Protein AF-A0A1B8GQW8-F1 (afdb_monomer_lite)

Foldseek 3Di:
DDDPDPPPVVVVVVVVVVVVVVVVVVVVVVVVVVVVVVVVVVVVVVVVVVVVVVVVVVVVVVVVVVVVVCVVVVVVLVVVLVVCVVVLVVVLVVLVVVLVVLVVVLVVLLVVLVVVLVVDPPVCSVVSVVVSVVVSVVSVVVSVVSVVVSVVSVVVSVVSVVVVVVVVVVVVVCVVCVVVVVVVCVVVVVVVVVVVVVVVPVPPDDDDDDDDDDDD

Organism: NCBI:txid342668

Radius of gyration: 47.16 Å; chains: 1; bounding box: 118×50×144 Å

pLDDT: mean 81.35, std 16.88, range [35.12, 97.94]

Structure (mmCIF, N/CA/C/O backbone):
data_AF-A0A1B8GQW8-F1
#
_entry.id   AF-A0A1B8GQW8-F1
#
loop_
_atom_site.group_PDB
_atom_site.id
_atom_site.type_symbol
_atom_site.label_atom_id
_atom_site.label_alt_id
_atom_site.label_comp_id
_atom_site.label_asym_id
_atom_site.label_entity_id
_atom_site.label_seq_id
_atom_site.pdbx_PDB_ins_code
_atom_site.Cartn_x
_atom_site.Cartn_y
_atom_site.Cartn_z
_atom_site.occupancy
_atom_site.B_iso_or_equiv
_atom_site.auth_seq_id
_atom_site.auth_comp_id
_atom_site.auth_asym_id
_atom_site.auth_atom_id
_atom_site.pdbx_PDB_model_num
ATOM 1 N N . MET A 1 1 ? 48.275 36.744 -107.516 1.00 35.12 1 MET A N 1
ATOM 2 C CA . MET A 1 1 ? 48.767 37.130 -106.174 1.00 35.12 1 MET A CA 1
ATOM 3 C C . MET A 1 1 ? 47.558 37.236 -105.255 1.00 35.12 1 MET A C 1
ATOM 5 O O . MET A 1 1 ? 46.649 37.955 -105.626 1.00 35.12 1 MET A O 1
ATOM 9 N N . ASN A 1 2 ? 47.419 36.601 -104.098 1.00 39.59 2 ASN A N 1
ATOM 10 C CA . ASN A 1 2 ? 48.073 35.463 -103.457 1.00 39.59 2 ASN A CA 1
ATOM 11 C C . ASN A 1 2 ? 47.145 35.054 -102.286 1.00 39.59 2 ASN A C 1
ATOM 13 O O . ASN A 1 2 ? 46.669 35.921 -101.566 1.00 39.59 2 ASN A O 1
ATOM 17 N N . HIS A 1 3 ? 46.904 33.747 -102.149 1.00 42.16 3 HIS A N 1
ATOM 18 C CA . HIS A 1 3 ? 46.587 32.961 -100.942 1.00 42.16 3 HIS A CA 1
ATOM 19 C C . HIS A 1 3 ? 45.586 33.482 -99.883 1.00 42.16 3 HIS A C 1
ATOM 21 O O . HIS A 1 3 ? 45.983 33.967 -98.828 1.00 42.16 3 HIS A O 1
ATOM 27 N N . ASN A 1 4 ? 44.296 33.175 -100.072 1.00 47.78 4 ASN A N 1
ATOM 28 C CA . ASN A 1 4 ? 43.368 32.951 -98.954 1.00 47.78 4 ASN A CA 1
ATOM 29 C C . ASN A 1 4 ? 43.462 31.471 -98.544 1.00 47.78 4 ASN A C 1
ATOM 31 O O . ASN A 1 4 ? 42.892 30.604 -99.204 1.00 47.78 4 ASN A O 1
ATOM 35 N N . GLY A 1 5 ? 44.269 31.180 -97.521 1.00 41.16 5 GLY A N 1
ATOM 36 C CA . GLY A 1 5 ? 44.539 29.819 -97.053 1.00 41.16 5 GLY A CA 1
ATOM 37 C C . GLY A 1 5 ? 43.361 29.189 -96.285 1.00 41.16 5 GLY A C 1
ATOM 38 O O . GLY A 1 5 ? 42.644 29.900 -95.580 1.00 41.16 5 GLY A O 1
ATOM 39 N N . PRO A 1 6 ? 43.182 27.855 -96.355 1.00 47.75 6 PRO A N 1
ATOM 40 C CA . PRO A 1 6 ? 42.124 27.114 -95.652 1.00 47.75 6 PRO A CA 1
ATOM 41 C C . PRO A 1 6 ? 42.351 26.982 -94.127 1.00 47.75 6 PRO A C 1
ATOM 43 O O . PRO A 1 6 ? 41.575 26.326 -93.435 1.00 47.75 6 PRO A O 1
ATOM 46 N N . ASP A 1 7 ? 43.380 27.632 -93.579 1.00 51.28 7 ASP A N 1
ATOM 47 C CA . ASP A 1 7 ? 43.851 27.476 -92.194 1.00 51.28 7 ASP A CA 1
ATOM 48 C C . ASP A 1 7 ? 42.949 28.112 -91.118 1.00 51.28 7 ASP A C 1
ATOM 50 O O . ASP A 1 7 ? 43.082 27.821 -89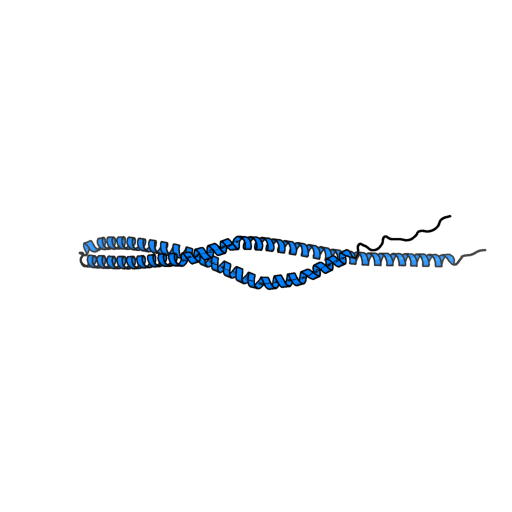.928 1.00 51.28 7 ASP A O 1
ATOM 54 N N . ASN A 1 8 ? 42.006 28.980 -91.499 1.00 49.31 8 ASN A N 1
ATOM 55 C CA . ASN A 1 8 ? 41.176 29.711 -90.531 1.00 49.31 8 ASN A CA 1
ATOM 56 C C . ASN A 1 8 ? 39.923 28.928 -90.076 1.00 49.31 8 ASN A C 1
ATOM 58 O O . ASN A 1 8 ? 39.387 29.186 -89.001 1.00 49.31 8 ASN A O 1
ATOM 62 N N . TYR A 1 9 ? 39.468 27.935 -90.847 1.00 50.50 9 TYR A N 1
ATOM 63 C CA . TYR A 1 9 ? 38.307 27.107 -90.481 1.00 50.50 9 TYR A CA 1
ATOM 64 C C . TYR A 1 9 ? 38.686 25.958 -89.533 1.00 50.50 9 TYR A C 1
ATOM 66 O O . TYR A 1 9 ? 37.985 25.700 -88.557 1.00 50.50 9 TYR A O 1
ATOM 74 N N . VAL A 1 10 ? 39.843 25.324 -89.747 1.00 53.72 10 VAL A N 1
ATOM 75 C CA . VAL A 1 10 ? 40.330 24.200 -88.922 1.00 53.72 10 VAL A CA 1
ATOM 76 C C . VAL A 1 10 ? 40.692 24.652 -87.499 1.00 53.72 10 VAL A C 1
ATOM 78 O O . VAL A 1 10 ? 40.415 23.949 -86.526 1.00 53.72 10 VAL A O 1
ATOM 81 N N . ARG A 1 11 ? 41.237 25.867 -87.350 1.00 54.84 11 ARG A N 1
ATOM 82 C CA . ARG A 1 11 ? 41.617 26.445 -86.049 1.00 54.84 11 ARG A CA 1
ATOM 83 C C . ARG A 1 11 ? 40.414 26.790 -85.159 1.00 54.84 11 ARG A C 1
ATOM 85 O O . ARG A 1 11 ? 40.516 26.671 -83.940 1.00 54.84 11 ARG A O 1
ATOM 92 N N . ASN A 1 12 ? 39.284 27.182 -85.753 1.00 59.12 12 ASN A N 1
ATOM 93 C CA . ASN A 1 12 ? 38.047 27.485 -85.024 1.00 59.12 12 ASN A CA 1
ATOM 94 C C . ASN A 1 12 ? 37.333 26.212 -84.540 1.00 59.12 12 ASN A C 1
ATOM 96 O O . ASN A 1 12 ? 36.859 26.188 -83.407 1.00 59.12 12 ASN A O 1
ATOM 100 N N . HIS A 1 13 ? 37.338 25.136 -85.335 1.00 62.19 13 HIS A N 1
ATOM 101 C CA . HIS A 1 13 ? 36.795 23.839 -84.913 1.00 62.19 13 HIS A CA 1
ATOM 102 C C . HIS A 1 13 ? 37.595 23.213 -83.763 1.00 62.19 13 HIS A C 1
ATOM 104 O O . HIS A 1 13 ? 37.005 22.800 -82.772 1.00 62.19 13 HIS A O 1
ATOM 110 N N . ALA A 1 14 ? 38.932 23.245 -83.820 1.00 68.38 14 ALA A N 1
ATOM 111 C CA . ALA A 1 14 ? 39.775 22.739 -82.732 1.00 68.38 14 ALA A CA 1
ATOM 112 C C . ALA A 1 14 ? 39.593 23.520 -81.416 1.00 68.38 14 ALA A C 1
ATOM 114 O O . ALA A 1 14 ? 39.616 22.938 -80.331 1.00 68.38 14 ALA A O 1
ATOM 115 N N . LEU A 1 15 ? 39.388 24.840 -81.498 1.00 76.94 15 LEU A N 1
ATOM 116 C CA . LEU A 1 15 ? 39.106 25.673 -80.329 1.00 76.94 15 LEU A CA 1
ATOM 117 C C . LEU A 1 15 ? 37.718 25.378 -79.744 1.00 76.94 15 LEU A C 1
ATOM 119 O O . LEU A 1 15 ? 37.579 25.293 -78.525 1.00 76.94 15 LEU A O 1
ATOM 123 N N . GLN A 1 16 ? 36.713 25.189 -80.600 1.00 77.00 16 GLN A N 1
ATOM 124 C CA . GLN A 1 16 ? 35.353 24.841 -80.194 1.00 77.00 16 GLN A CA 1
ATOM 125 C C . GLN A 1 16 ? 35.288 23.445 -79.552 1.00 77.00 16 GLN A C 1
ATOM 127 O O . GLN A 1 16 ? 34.665 23.284 -78.502 1.00 77.00 16 GLN A O 1
ATOM 132 N N . ASP A 1 17 ? 35.994 22.462 -80.113 1.00 75.19 17 ASP A N 1
ATOM 133 C CA . ASP A 1 17 ? 36.099 21.111 -79.553 1.00 75.19 17 ASP A CA 1
ATOM 134 C C . ASP A 1 17 ? 36.839 21.107 -78.213 1.00 75.19 17 ASP A C 1
ATOM 136 O O . ASP A 1 17 ? 36.421 20.438 -77.266 1.00 75.19 17 ASP A O 1
ATOM 140 N N . TYR A 1 18 ? 37.898 21.910 -78.085 1.00 78.81 18 TYR A N 1
ATOM 141 C CA . TYR A 1 18 ? 38.612 22.085 -76.822 1.00 78.81 18 TYR A CA 1
ATOM 142 C C . TYR A 1 18 ? 37.734 22.748 -75.748 1.00 78.81 18 TYR A C 1
ATOM 144 O O . TYR A 1 18 ? 37.695 22.291 -74.604 1.00 78.81 18 TYR A O 1
ATOM 152 N N . GLN A 1 19 ? 36.970 23.781 -76.113 1.00 81.12 19 GLN A N 1
ATOM 153 C CA . GLN A 1 19 ? 36.003 24.427 -75.218 1.00 81.12 19 GLN A CA 1
ATOM 154 C C . GLN A 1 19 ? 34.888 23.466 -74.789 1.00 81.12 19 GLN A C 1
ATOM 156 O O . GLN A 1 19 ? 34.528 23.423 -73.611 1.00 81.12 19 GLN A O 1
ATOM 161 N N . MET A 1 20 ? 34.387 22.642 -75.711 1.00 88.94 20 MET A N 1
ATOM 162 C CA . MET A 1 20 ? 33.428 21.582 -75.403 1.00 88.94 20 MET A CA 1
ATOM 163 C C . MET A 1 20 ? 34.028 20.553 -74.434 1.00 88.94 20 MET A C 1
ATOM 165 O O . MET A 1 20 ? 33.368 20.155 -73.472 1.00 88.94 20 MET A O 1
ATOM 169 N N . HIS A 1 21 ? 35.287 20.158 -74.635 1.00 83.88 21 HIS A N 1
ATOM 170 C CA . HIS A 1 21 ? 35.975 19.206 -73.763 1.00 83.88 21 HIS A CA 1
ATOM 171 C C . HIS A 1 21 ? 36.159 19.754 -72.339 1.00 83.88 21 HIS A C 1
ATOM 173 O O . HIS A 1 21 ? 35.902 19.046 -71.362 1.00 83.88 21 HIS A O 1
ATOM 179 N N . LEU A 1 22 ? 36.517 21.036 -72.209 1.00 86.69 22 LEU A N 1
ATOM 180 C CA . LEU A 1 22 ? 36.597 21.726 -70.919 1.00 86.69 22 LEU A CA 1
ATOM 181 C C . LEU A 1 22 ? 35.235 21.793 -70.216 1.00 86.69 22 LEU A C 1
ATOM 183 O O . LEU A 1 22 ? 35.143 21.490 -69.026 1.00 86.69 22 LEU A O 1
ATOM 187 N N . MET A 1 23 ? 34.167 22.114 -70.950 1.00 91.38 23 MET A N 1
ATOM 188 C CA . MET A 1 23 ? 32.808 22.166 -70.404 1.00 91.38 23 MET A CA 1
ATOM 189 C C . MET A 1 23 ? 32.345 20.795 -69.878 1.00 91.38 23 MET A C 1
ATOM 191 O O . MET A 1 23 ? 31.778 20.702 -68.785 1.00 91.38 23 MET A O 1
ATOM 195 N N . LEU A 1 24 ? 32.618 19.714 -70.618 1.00 88.88 24 LEU A N 1
ATOM 196 C CA . LEU A 1 24 ? 32.299 18.347 -70.192 1.00 88.88 24 LEU A CA 1
ATOM 197 C C . LEU A 1 24 ? 33.093 17.939 -68.943 1.00 88.88 24 LEU A C 1
ATOM 199 O O . LEU A 1 24 ? 32.527 17.343 -68.019 1.00 88.88 24 LEU A O 1
ATOM 203 N N . LEU A 1 25 ? 34.377 18.304 -68.878 1.00 87.88 25 LEU A N 1
ATOM 204 C CA . LEU A 1 25 ? 35.235 18.040 -67.724 1.00 87.88 25 LEU A CA 1
ATOM 205 C C . LEU A 1 25 ? 34.744 18.780 -66.469 1.00 87.88 25 LEU A C 1
ATOM 207 O O . LEU A 1 25 ? 34.651 18.183 -65.392 1.00 87.88 25 LEU A O 1
ATOM 211 N N . GLU A 1 26 ? 34.356 20.051 -66.596 1.00 88.38 26 GLU A N 1
ATOM 212 C CA . GLU A 1 26 ? 33.758 20.818 -65.498 1.00 88.38 26 GLU A CA 1
ATOM 213 C C . GLU A 1 26 ? 32.436 20.210 -65.017 1.00 88.38 26 GLU A C 1
ATOM 215 O O . GLU A 1 26 ? 32.194 20.123 -63.809 1.00 88.38 26 GLU A O 1
ATOM 220 N N . GLN A 1 27 ? 31.587 19.740 -65.936 1.00 89.12 27 GLN A N 1
ATOM 221 C CA . GLN A 1 27 ? 30.317 19.105 -65.586 1.00 89.12 27 GLN A CA 1
ATOM 222 C C . GLN A 1 27 ? 30.527 17.768 -64.858 1.00 89.12 27 GLN A C 1
ATOM 224 O O . GLN A 1 27 ? 29.812 17.461 -63.900 1.00 89.12 27 GLN A O 1
ATOM 229 N N . GLN A 1 28 ? 31.517 16.971 -65.271 1.00 86.69 28 GLN A N 1
ATOM 230 C CA . GLN A 1 28 ? 31.892 15.742 -64.566 1.00 86.69 28 GLN A CA 1
ATOM 231 C C . GLN A 1 28 ? 32.473 16.030 -63.178 1.00 86.69 28 GLN A C 1
ATOM 233 O O . GLN A 1 28 ? 32.125 15.340 -62.216 1.00 86.69 28 GLN A O 1
ATOM 238 N N . LYS A 1 29 ? 33.315 17.063 -63.045 1.00 88.56 29 LYS A N 1
ATOM 239 C CA . LYS A 1 29 ? 33.860 17.495 -61.751 1.00 88.56 29 LYS A CA 1
ATOM 240 C C . LYS A 1 29 ? 32.750 17.956 -60.805 1.00 88.56 29 LYS A C 1
ATOM 242 O O . LYS A 1 29 ? 32.743 17.553 -59.645 1.00 88.56 29 LYS A O 1
ATOM 247 N N . LYS A 1 30 ? 31.781 18.738 -61.297 1.00 89.12 30 LYS A N 1
ATOM 248 C CA . LYS A 1 30 ? 30.603 19.164 -60.520 1.00 89.12 30 LYS A CA 1
ATOM 249 C C . LYS A 1 30 ? 29.773 17.974 -60.038 1.00 89.12 30 LYS A C 1
ATOM 251 O O . LYS A 1 30 ? 29.396 17.952 -58.872 1.00 89.12 30 LYS A O 1
ATOM 256 N N . ARG A 1 31 ? 29.539 16.969 -60.892 1.00 86.31 31 ARG A N 1
ATOM 257 C CA . ARG A 1 31 ? 28.825 15.739 -60.503 1.00 86.31 31 ARG A CA 1
ATOM 258 C C . ARG A 1 31 ? 29.553 14.963 -59.406 1.00 86.31 31 ARG A C 1
ATOM 260 O O . ARG A 1 31 ? 28.936 14.649 -58.395 1.00 86.31 31 ARG A O 1
ATOM 267 N N . ARG A 1 32 ? 30.863 14.733 -59.558 1.00 85.69 32 ARG A N 1
ATOM 268 C CA . ARG A 1 32 ? 31.680 14.075 -58.521 1.00 85.69 32 ARG A CA 1
ATOM 269 C C . ARG A 1 32 ? 31.677 14.851 -57.204 1.00 85.69 32 ARG A C 1
ATOM 271 O O . ARG A 1 32 ? 31.552 14.247 -56.147 1.00 85.69 32 ARG A O 1
ATOM 278 N N . LEU A 1 33 ? 31.762 16.180 -57.267 1.00 89.31 33 LEU A N 1
ATOM 279 C CA . LEU A 1 33 ? 31.717 17.030 -56.078 1.00 89.31 33 LEU A CA 1
ATOM 280 C C . LEU A 1 33 ? 30.358 16.969 -55.364 1.00 89.31 33 LEU A C 1
ATOM 282 O O . LEU A 1 33 ? 30.32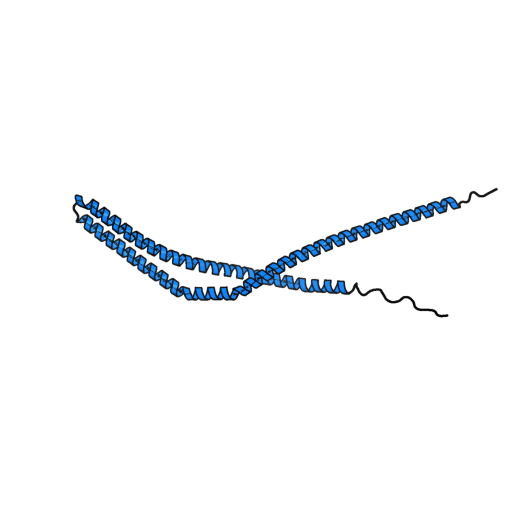8 16.954 -54.139 1.00 89.31 33 LEU A O 1
ATOM 286 N N . LEU A 1 34 ? 29.247 16.943 -56.107 1.00 89.50 34 LEU A N 1
ATOM 287 C CA . LEU A 1 34 ? 27.906 16.810 -55.528 1.00 89.50 34 LEU A CA 1
ATOM 288 C C . LEU A 1 34 ? 27.725 15.454 -54.841 1.00 89.50 34 LEU A C 1
ATOM 290 O O . LEU A 1 34 ? 27.336 15.430 -53.679 1.00 89.50 34 LEU A O 1
ATOM 294 N N . MET A 1 35 ? 28.104 14.360 -55.509 1.00 88.12 35 MET A N 1
ATOM 295 C CA . MET A 1 35 ? 28.054 13.013 -54.926 1.00 88.12 35 MET A CA 1
ATOM 296 C C . MET A 1 35 ? 28.926 12.901 -53.667 1.00 88.12 35 MET A C 1
ATOM 298 O O . MET A 1 35 ? 28.486 12.357 -52.662 1.00 88.12 35 MET A O 1
ATOM 302 N N . ALA A 1 36 ? 30.135 13.474 -53.681 1.00 84.31 36 ALA A N 1
ATOM 303 C CA . ALA A 1 36 ? 31.014 13.483 -52.511 1.00 84.31 36 ALA A CA 1
ATOM 304 C C . ALA A 1 36 ? 30.432 14.293 -51.337 1.00 84.31 36 ALA A C 1
ATOM 306 O O . ALA A 1 36 ? 30.573 13.892 -50.186 1.00 84.31 36 ALA A O 1
ATOM 307 N N . LYS A 1 37 ? 29.758 15.420 -51.611 1.00 84.81 37 LYS A N 1
ATOM 308 C CA . LYS A 1 37 ? 29.076 16.215 -50.576 1.00 84.81 37 LYS A CA 1
ATOM 309 C C . LYS A 1 37 ? 27.879 15.485 -49.975 1.00 84.81 37 LYS A C 1
ATOM 311 O O . LYS A 1 37 ? 27.639 15.613 -48.780 1.00 84.81 37 LYS A O 1
ATOM 316 N N . GLU A 1 38 ? 27.125 14.763 -50.795 1.00 83.81 38 GLU A N 1
ATOM 317 C CA . GLU A 1 38 ? 25.977 13.976 -50.345 1.00 83.81 38 GLU A CA 1
ATOM 318 C C . GLU A 1 38 ? 26.430 12.797 -49.475 1.00 83.81 38 GLU A C 1
ATOM 320 O O . GLU A 1 38 ? 25.955 12.667 -48.350 1.00 83.81 38 GLU A O 1
ATOM 325 N N . ALA A 1 39 ? 27.462 12.065 -49.907 1.00 79.50 39 ALA A N 1
ATOM 326 C CA . ALA A 1 39 ? 28.087 11.004 -49.115 1.00 79.50 39 ALA A CA 1
ATOM 327 C C . ALA A 1 39 ? 28.661 11.516 -47.779 1.00 79.50 39 ALA A C 1
ATOM 329 O O . ALA A 1 39 ? 28.481 10.883 -46.741 1.00 79.50 39 ALA A O 1
ATOM 330 N N . LEU A 1 40 ? 29.303 12.693 -47.771 1.00 78.81 40 LEU A N 1
ATOM 331 C CA . LEU A 1 40 ? 29.802 13.311 -46.537 1.00 78.81 40 LEU A CA 1
ATOM 332 C C . LEU A 1 40 ? 28.657 13.685 -45.583 1.00 78.81 40 LEU A C 1
ATOM 334 O O . LEU A 1 40 ? 28.767 13.498 -44.377 1.00 78.81 40 LEU A O 1
ATOM 338 N N . LYS A 1 41 ? 27.534 14.180 -46.114 1.00 83.94 41 LYS A N 1
ATOM 339 C CA . LYS A 1 41 ? 26.356 14.527 -45.308 1.00 83.94 41 LYS A CA 1
ATOM 340 C C . LYS A 1 41 ? 25.698 13.288 -44.691 1.00 83.94 41 LYS A C 1
ATOM 342 O O . LYS A 1 41 ? 25.259 13.338 -43.540 1.00 83.94 41 LYS A O 1
ATOM 347 N N . GLU A 1 42 ? 25.628 12.187 -45.435 1.00 80.88 42 GLU A N 1
ATOM 348 C CA . GLU A 1 42 ? 25.175 10.892 -44.911 1.00 80.88 42 GLU A CA 1
ATOM 349 C C . GLU A 1 42 ? 26.104 10.390 -43.800 1.00 80.88 42 GLU A C 1
ATOM 351 O O . GLU A 1 42 ? 25.628 9.981 -42.740 1.00 80.88 42 GLU A O 1
ATOM 356 N N . GLN A 1 43 ? 27.421 10.510 -43.994 1.00 79.75 43 GLN A N 1
ATOM 357 C CA . GLN A 1 43 ? 28.420 10.153 -42.989 1.00 79.75 43 GLN A CA 1
ATOM 358 C C . GLN A 1 43 ? 28.296 11.004 -41.715 1.00 79.75 43 GLN A C 1
ATOM 360 O O . GLN A 1 43 ? 28.272 10.450 -40.617 1.00 79.75 43 GLN A O 1
ATOM 365 N N . ASP A 1 44 ? 28.148 12.325 -41.839 1.00 82.06 44 ASP A N 1
ATOM 366 C CA . ASP A 1 44 ? 27.946 13.231 -40.700 1.00 82.06 44 ASP A CA 1
ATOM 367 C C . ASP A 1 44 ? 26.669 12.886 -39.922 1.00 82.06 44 ASP A C 1
ATOM 369 O O . ASP A 1 44 ? 26.669 12.847 -38.690 1.00 82.06 44 ASP A O 1
ATOM 373 N N . THR A 1 45 ? 25.582 12.574 -40.632 1.00 84.94 45 THR A N 1
ATOM 374 C CA . THR A 1 45 ? 24.310 12.169 -40.013 1.00 84.94 45 THR A CA 1
ATOM 375 C C . THR A 1 45 ? 24.457 10.833 -39.276 1.00 84.94 45 THR A C 1
ATOM 377 O O . THR A 1 45 ? 23.955 10.673 -38.158 1.00 84.94 45 THR A O 1
ATOM 380 N N . ALA A 1 46 ? 25.191 9.879 -39.855 1.00 79.25 46 ALA A N 1
ATOM 381 C CA . ALA A 1 46 ? 25.491 8.605 -39.212 1.00 79.25 46 ALA A CA 1
ATOM 382 C C . ALA A 1 46 ? 26.351 8.798 -37.949 1.00 79.25 46 ALA A C 1
ATOM 384 O O . ALA A 1 46 ? 26.032 8.234 -36.903 1.00 79.25 46 ALA A O 1
ATOM 385 N N . LEU A 1 47 ? 27.381 9.649 -38.000 1.00 80.06 47 LEU A N 1
ATOM 386 C CA . LEU A 1 47 ? 28.237 9.972 -36.852 1.00 80.06 47 LEU A CA 1
ATOM 387 C C . LEU A 1 47 ? 27.470 10.664 -35.719 1.00 80.06 47 LEU A C 1
ATOM 389 O O . LEU A 1 47 ? 27.657 10.319 -34.548 1.00 80.06 47 LEU A O 1
ATOM 393 N N . GLN A 1 48 ? 26.572 11.598 -36.044 1.00 82.88 48 GLN A N 1
ATOM 394 C CA . GLN A 1 48 ? 25.687 12.223 -35.054 1.00 82.88 48 GLN A CA 1
ATOM 395 C C . GLN A 1 48 ? 24.769 11.192 -34.392 1.00 82.88 48 GLN A C 1
ATOM 397 O O . GLN A 1 48 ? 24.633 11.180 -33.167 1.00 82.88 48 GLN A O 1
ATOM 402 N N . THR A 1 49 ? 24.193 10.287 -35.187 1.00 79.88 49 THR A N 1
ATOM 403 C CA . THR A 1 49 ? 23.340 9.202 -34.682 1.00 79.88 49 THR A CA 1
ATOM 404 C C . THR A 1 49 ? 24.119 8.272 -33.749 1.00 79.88 49 THR A C 1
ATOM 406 O O . THR A 1 49 ? 23.672 8.005 -32.636 1.00 79.88 49 THR A O 1
ATOM 409 N N . ILE A 1 50 ? 25.321 7.844 -34.149 1.00 80.75 50 ILE A N 1
ATOM 410 C CA . ILE A 1 50 ? 26.208 6.995 -33.338 1.00 80.75 50 ILE A CA 1
ATOM 411 C C . ILE A 1 50 ? 26.563 7.684 -32.018 1.00 80.75 50 ILE A C 1
ATOM 413 O O . ILE A 1 50 ? 26.474 7.070 -30.958 1.00 80.75 50 ILE A O 1
ATOM 417 N N . THR A 1 51 ? 26.911 8.971 -32.065 1.00 79.38 51 THR A N 1
ATOM 418 C CA . THR A 1 51 ? 27.243 9.759 -30.869 1.00 79.38 51 THR A CA 1
ATOM 419 C C . THR A 1 51 ? 26.048 9.854 -29.918 1.00 79.38 51 THR A C 1
ATOM 421 O O . THR A 1 51 ? 26.201 9.686 -28.709 1.00 79.38 51 THR A O 1
ATOM 424 N N . SER A 1 52 ? 24.843 10.074 -30.451 1.00 82.75 52 SER A N 1
ATOM 425 C CA . SER A 1 52 ? 23.610 10.105 -29.659 1.00 82.75 52 SER A CA 1
ATOM 426 C C . SER A 1 52 ? 23.338 8.763 -28.971 1.00 82.75 52 SER A C 1
ATOM 428 O O . SER A 1 52 ? 23.116 8.728 -27.760 1.00 82.75 52 SER A O 1
ATOM 430 N N . VAL A 1 53 ? 23.437 7.655 -29.712 1.00 81.38 53 VAL A N 1
ATOM 431 C CA . VAL A 1 53 ? 23.238 6.299 -29.177 1.00 81.38 53 VAL A CA 1
ATOM 432 C C . VAL A 1 53 ? 24.289 5.955 -28.119 1.00 81.38 53 VAL A C 1
ATOM 434 O O . VAL A 1 53 ? 23.945 5.413 -27.072 1.00 81.38 53 VAL A O 1
ATOM 437 N N . LEU A 1 54 ? 25.557 6.315 -28.333 1.00 79.19 54 LEU A N 1
ATOM 438 C CA . LEU A 1 54 ? 26.625 6.117 -27.347 1.00 79.19 54 LEU A CA 1
ATOM 439 C C . LEU A 1 54 ? 26.366 6.895 -26.053 1.00 79.19 54 LEU A C 1
ATOM 441 O O . LEU A 1 54 ? 26.556 6.354 -24.965 1.00 79.19 54 LEU A O 1
ATOM 445 N N . ASN A 1 55 ? 25.890 8.138 -26.156 1.00 81.19 55 ASN A N 1
ATOM 446 C CA . ASN A 1 55 ? 25.518 8.928 -24.985 1.00 81.19 55 ASN A CA 1
ATOM 447 C C . ASN A 1 55 ? 24.354 8.285 -24.219 1.00 81.19 55 ASN A C 1
ATOM 449 O O . ASN A 1 55 ? 24.422 8.180 -22.995 1.00 81.19 55 ASN A O 1
ATOM 453 N N . GLN A 1 56 ? 23.321 7.806 -24.920 1.00 80.25 56 GLN A N 1
ATOM 454 C CA . GLN A 1 56 ? 22.212 7.075 -24.297 1.00 80.25 56 GLN A CA 1
ATOM 455 C C . GLN A 1 56 ? 22.699 5.798 -23.602 1.00 80.25 56 GLN A C 1
ATOM 457 O O . GLN A 1 56 ? 22.343 5.554 -22.451 1.00 80.25 56 GLN A O 1
ATOM 462 N N . LEU A 1 57 ? 23.564 5.019 -24.258 1.00 81.25 57 LEU A N 1
ATOM 463 C CA . LEU A 1 57 ? 24.140 3.805 -23.684 1.00 81.25 57 LEU A CA 1
ATOM 464 C C . LEU A 1 57 ? 24.968 4.108 -22.430 1.00 81.25 57 LEU A C 1
ATOM 466 O O . LEU A 1 57 ? 24.884 3.371 -21.451 1.00 81.25 57 LEU A O 1
ATOM 470 N N . ASN A 1 58 ? 25.733 5.202 -22.431 1.00 79.38 58 ASN A N 1
ATOM 471 C CA . ASN A 1 58 ? 26.513 5.622 -21.272 1.00 79.38 58 ASN A CA 1
ATOM 472 C C . ASN A 1 58 ? 25.615 6.028 -20.091 1.00 79.38 58 ASN A C 1
ATOM 474 O O . ASN A 1 58 ? 25.883 5.634 -18.959 1.00 79.38 58 ASN A O 1
ATOM 478 N N . ILE A 1 59 ? 24.519 6.752 -20.349 1.00 81.94 59 ILE A N 1
ATOM 479 C CA . ILE A 1 59 ? 23.522 7.090 -19.320 1.00 81.94 59 ILE A CA 1
ATOM 480 C C . ILE A 1 59 ? 22.932 5.810 -18.721 1.00 81.94 59 ILE A C 1
ATOM 482 O O . ILE A 1 59 ? 22.953 5.637 -17.504 1.00 81.94 59 ILE A O 1
ATOM 486 N N . VAL A 1 60 ? 22.478 4.883 -19.571 1.00 80.31 60 VAL A N 1
ATOM 487 C CA . VAL A 1 60 ? 21.929 3.594 -19.126 1.00 80.31 60 VAL A CA 1
ATOM 488 C C . VAL A 1 60 ? 22.968 2.808 -18.324 1.00 80.31 60 VAL A C 1
ATOM 490 O O . VAL A 1 60 ? 22.643 2.272 -17.268 1.00 80.31 60 VAL A O 1
ATOM 493 N N . HIS A 1 61 ? 24.226 2.771 -18.769 1.00 77.88 61 HIS A N 1
ATOM 494 C CA . HIS A 1 61 ? 25.309 2.095 -18.056 1.00 77.88 61 HIS A CA 1
ATOM 495 C C . HIS A 1 61 ? 25.535 2.675 -16.653 1.00 77.88 61 HIS A C 1
ATOM 497 O O . HIS A 1 61 ? 25.668 1.910 -15.696 1.00 77.88 61 HIS A O 1
ATOM 503 N N . ILE A 1 62 ? 25.543 4.005 -16.513 1.00 80.50 62 ILE A N 1
ATOM 504 C CA . ILE A 1 62 ? 25.669 4.679 -15.213 1.00 80.50 62 ILE A CA 1
ATOM 505 C C . ILE A 1 62 ? 24.486 4.315 -14.312 1.00 80.50 62 ILE A C 1
ATOM 507 O O . ILE A 1 62 ? 24.705 3.863 -13.189 1.00 80.50 62 ILE A O 1
ATOM 511 N N . SER A 1 63 ? 23.252 4.412 -14.814 1.00 78.19 63 SER A N 1
ATOM 512 C CA . SER A 1 63 ? 22.053 4.054 -14.045 1.00 78.19 63 SER A CA 1
ATOM 513 C C . SER A 1 63 ? 22.056 2.586 -13.603 1.00 78.19 63 SER A C 1
ATOM 515 O O . SER A 1 63 ? 21.726 2.282 -12.459 1.00 78.19 63 SER A O 1
ATOM 517 N N . VAL A 1 64 ? 22.478 1.661 -14.473 1.00 80.69 64 VAL A N 1
ATOM 518 C CA . VAL A 1 64 ? 22.622 0.237 -14.125 1.00 80.69 64 VAL A CA 1
ATOM 519 C C . VAL A 1 64 ? 23.697 0.044 -13.057 1.00 80.69 64 VAL A C 1
ATOM 521 O O . VAL A 1 64 ? 23.492 -0.714 -12.111 1.00 80.69 64 VAL A O 1
ATOM 524 N N . LYS A 1 65 ? 24.833 0.737 -13.169 1.00 78.88 65 LYS A N 1
ATOM 525 C CA . LYS A 1 65 ? 25.921 0.656 -12.189 1.00 78.88 65 LYS A CA 1
ATOM 526 C C . LYS A 1 65 ? 25.487 1.156 -10.810 1.00 78.88 65 LYS A C 1
ATOM 528 O O . LYS A 1 65 ? 25.801 0.510 -9.813 1.00 78.88 65 LYS A O 1
ATOM 533 N N . GLU A 1 66 ? 24.752 2.263 -10.747 1.00 78.12 66 GLU A N 1
ATOM 534 C CA . GLU A 1 66 ? 24.171 2.780 -9.501 1.00 78.12 66 GLU A CA 1
ATOM 535 C C . GLU A 1 66 ? 23.167 1.795 -8.894 1.00 78.12 66 GLU A C 1
ATOM 537 O O . GLU A 1 66 ? 23.209 1.518 -7.695 1.00 78.12 66 GLU A O 1
ATOM 542 N N . LEU A 1 67 ? 22.303 1.198 -9.718 1.00 79.56 67 LEU A N 1
ATOM 543 C CA . LEU A 1 67 ? 21.338 0.199 -9.262 1.00 79.56 67 LEU A CA 1
ATOM 544 C C . LEU A 1 67 ? 22.034 -1.051 -8.702 1.00 79.56 67 LEU A C 1
ATOM 546 O O . LEU A 1 67 ? 21.667 -1.532 -7.631 1.00 79.56 67 LEU A O 1
ATOM 550 N N . LEU A 1 68 ? 23.079 -1.540 -9.378 1.00 79.06 68 LEU A N 1
ATOM 551 C CA . LEU A 1 68 ? 23.895 -2.662 -8.906 1.00 79.06 68 LEU A CA 1
ATOM 552 C C . LEU A 1 68 ? 24.633 -2.341 -7.599 1.00 79.06 68 LEU A C 1
ATOM 554 O O . LEU A 1 68 ? 24.763 -3.219 -6.749 1.00 79.06 68 LEU A O 1
ATOM 558 N N . ALA A 1 69 ? 25.081 -1.098 -7.406 1.00 84.56 69 ALA A N 1
ATOM 559 C CA . ALA A 1 69 ? 25.717 -0.670 -6.160 1.00 84.56 69 ALA A CA 1
ATOM 560 C C . ALA A 1 69 ? 24.738 -0.666 -4.973 1.00 84.56 69 ALA A C 1
ATOM 562 O O . ALA A 1 69 ? 25.131 -0.979 -3.852 1.00 84.56 69 ALA A O 1
ATOM 563 N N . ASN A 1 70 ? 23.461 -0.365 -5.224 1.00 84.31 70 ASN A N 1
ATOM 564 C CA . ASN A 1 70 ? 22.405 -0.365 -4.208 1.00 84.31 70 ASN A CA 1
ATOM 565 C C . ASN A 1 70 ? 21.782 -1.751 -3.967 1.00 84.31 70 ASN A C 1
ATOM 567 O O . ASN A 1 70 ? 21.047 -1.937 -2.996 1.00 84.31 70 ASN A O 1
ATOM 571 N N . LEU A 1 71 ? 22.082 -2.737 -4.819 1.00 83.06 71 LEU A N 1
ATOM 572 C CA . LEU A 1 71 ? 21.536 -4.095 -4.751 1.00 83.06 71 LEU A CA 1
ATOM 573 C C . LEU A 1 71 ? 21.705 -4.765 -3.371 1.00 83.06 71 LEU A C 1
ATOM 575 O O . LEU A 1 71 ? 20.720 -5.311 -2.869 1.00 83.06 71 LEU A O 1
ATOM 579 N N . PRO A 1 72 ? 22.879 -4.695 -2.705 1.00 87.38 72 PRO A N 1
ATOM 580 C CA . PRO A 1 72 ? 23.049 -5.270 -1.370 1.00 87.38 72 PRO A CA 1
ATOM 581 C C . PRO A 1 72 ? 22.114 -4.640 -0.334 1.00 87.38 72 PRO A C 1
ATOM 583 O O . PRO A 1 72 ? 21.528 -5.351 0.477 1.00 87.38 72 PRO A O 1
ATOM 586 N N . THR A 1 73 ? 21.920 -3.321 -0.397 1.00 87.69 73 THR A N 1
ATOM 587 C CA . THR A 1 73 ? 21.006 -2.593 0.492 1.00 87.69 73 THR A CA 1
ATOM 588 C C . THR A 1 73 ? 19.564 -3.046 0.288 1.00 87.69 73 THR A C 1
ATOM 590 O O . THR A 1 73 ? 18.847 -3.269 1.260 1.00 87.69 73 THR A O 1
ATOM 593 N N . TYR A 1 74 ? 19.130 -3.236 -0.962 1.00 84.00 74 TYR A N 1
ATOM 594 C CA . TYR A 1 74 ? 17.794 -3.765 -1.244 1.00 84.00 74 TYR A CA 1
ATOM 595 C C . TYR A 1 74 ? 17.605 -5.180 -0.691 1.00 84.00 74 TYR A C 1
ATOM 597 O O . TYR A 1 74 ? 16.577 -5.447 -0.073 1.00 84.00 74 TYR A O 1
ATOM 605 N N . PHE A 1 75 ? 18.593 -6.066 -0.854 1.00 85.62 75 PHE A N 1
ATOM 606 C CA . PHE A 1 75 ? 18.531 -7.412 -0.280 1.00 85.62 75 PHE A CA 1
ATOM 607 C C . PHE A 1 75 ? 18.484 -7.394 1.245 1.00 85.62 75 PHE A C 1
ATOM 609 O O . PHE A 1 75 ? 17.675 -8.113 1.826 1.00 85.62 75 PHE A O 1
ATOM 616 N N . GLN A 1 76 ? 19.289 -6.545 1.886 1.00 87.81 76 GLN A N 1
ATOM 617 C CA . GLN A 1 76 ? 19.257 -6.406 3.338 1.00 87.81 76 GLN A CA 1
ATOM 618 C C . GLN A 1 76 ? 17.879 -5.938 3.816 1.00 87.81 76 GLN A C 1
ATOM 620 O O . GLN A 1 76 ? 17.309 -6.550 4.710 1.00 87.81 76 GLN A O 1
ATOM 625 N N . ASN A 1 77 ? 17.291 -4.934 3.159 1.00 87.06 77 ASN A N 1
ATOM 626 C CA . ASN A 1 77 ? 15.947 -4.456 3.491 1.00 87.06 77 ASN A CA 1
ATOM 627 C C . ASN A 1 77 ? 14.873 -5.552 3.342 1.00 87.06 77 ASN A C 1
ATOM 629 O O . ASN A 1 77 ? 13.931 -5.598 4.132 1.00 87.06 77 ASN A O 1
ATOM 633 N N . ILE A 1 78 ? 14.996 -6.428 2.337 1.00 88.06 78 ILE A N 1
ATOM 634 C CA . ILE A 1 78 ? 14.082 -7.565 2.137 1.00 88.06 78 ILE A CA 1
ATOM 635 C C . ILE A 1 78 ? 14.230 -8.584 3.269 1.00 88.06 78 ILE A C 1
ATOM 637 O O . ILE A 1 78 ? 13.224 -9.044 3.807 1.00 88.06 78 ILE A O 1
ATOM 641 N N . GLU A 1 79 ? 15.459 -8.938 3.645 1.00 89.69 79 GLU A N 1
ATOM 642 C CA . GLU A 1 79 ? 15.702 -9.880 4.743 1.00 89.69 79 GLU A CA 1
ATOM 643 C C . GLU A 1 79 ? 15.279 -9.303 6.101 1.00 89.69 79 GLU A C 1
ATOM 645 O O . GLU A 1 79 ? 14.682 -10.015 6.913 1.00 89.69 79 GLU A O 1
ATOM 650 N N . ASP A 1 80 ? 15.491 -8.007 6.327 1.00 90.06 80 ASP A N 1
ATOM 651 C CA . ASP A 1 80 ? 15.022 -7.306 7.524 1.00 90.06 80 ASP A CA 1
ATOM 652 C C . ASP A 1 80 ? 13.489 -7.316 7.598 1.00 90.06 80 ASP A C 1
ATOM 654 O O . ASP A 1 80 ? 12.922 -7.621 8.650 1.00 90.06 80 ASP A O 1
ATOM 658 N N . PHE A 1 81 ? 12.805 -7.052 6.478 1.00 90.44 81 PHE A N 1
ATOM 659 C CA . PHE A 1 81 ? 11.346 -7.137 6.403 1.00 90.44 81 PHE A CA 1
ATOM 660 C C . PHE A 1 81 ? 10.852 -8.560 6.654 1.00 90.44 81 PHE A C 1
ATOM 662 O O . PHE A 1 81 ? 9.989 -8.785 7.496 1.00 90.44 81 PHE A O 1
ATOM 669 N N . LYS A 1 82 ? 11.447 -9.551 5.992 1.00 91.19 82 LYS A N 1
ATOM 670 C CA . LYS A 1 82 ? 11.113 -10.962 6.198 1.00 91.19 82 LYS A CA 1
ATOM 671 C C . LYS A 1 82 ? 11.288 -11.382 7.659 1.00 91.19 82 LYS A C 1
ATOM 673 O O . LYS A 1 82 ? 10.467 -12.128 8.191 1.00 91.19 82 LYS A O 1
ATOM 678 N N . SER A 1 83 ? 12.326 -10.871 8.314 1.00 92.56 83 SER A N 1
ATOM 679 C CA . SER A 1 83 ? 12.591 -11.097 9.735 1.00 92.56 83 SER A CA 1
ATOM 680 C C . SER A 1 83 ? 11.611 -10.354 10.652 1.00 92.56 83 SER A C 1
ATOM 682 O O . SER A 1 83 ? 11.393 -10.795 11.783 1.00 92.56 83 SER A O 1
ATOM 684 N N . SER A 1 84 ? 11.001 -9.252 10.196 1.00 93.12 84 SER A N 1
ATOM 685 C CA . SER A 1 84 ? 9.983 -8.516 10.956 1.00 93.12 84 SER A CA 1
ATOM 686 C C . SER A 1 84 ? 8.599 -9.159 10.886 1.00 93.12 84 SER A C 1
ATOM 688 O O . SER A 1 84 ? 7.871 -9.065 11.871 1.00 93.12 84 SE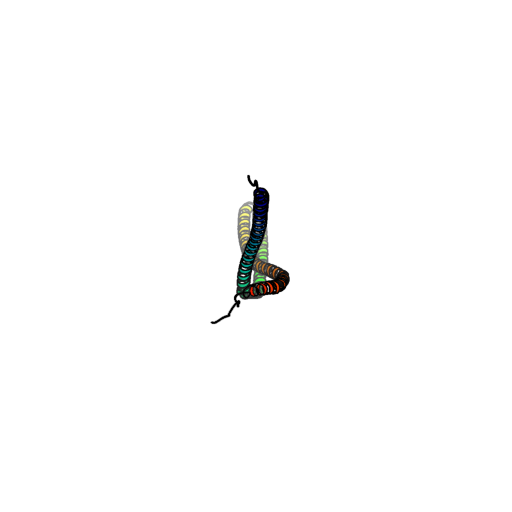R A O 1
ATOM 690 N N . ILE A 1 85 ? 8.268 -9.890 9.811 1.00 91.31 85 ILE A N 1
ATOM 691 C CA . ILE A 1 85 ? 6.941 -10.504 9.593 1.00 91.31 85 ILE A CA 1
ATOM 692 C C . ILE A 1 85 ? 6.383 -11.214 10.842 1.00 91.31 85 ILE A C 1
ATOM 694 O O . ILE A 1 85 ? 5.256 -10.909 11.229 1.00 91.31 85 ILE A O 1
ATOM 698 N N . PRO A 1 86 ? 7.113 -12.115 11.536 1.00 94.69 86 PRO A N 1
ATOM 699 C CA . PRO A 1 86 ? 6.558 -12.792 12.710 1.00 94.69 86 PRO A CA 1
ATOM 700 C C . PRO A 1 86 ? 6.216 -11.831 13.855 1.00 94.69 86 PRO A C 1
ATOM 702 O O . PRO A 1 86 ? 5.245 -12.042 14.581 1.00 94.69 86 PRO A O 1
ATOM 705 N N . ARG A 1 87 ? 7.020 -10.775 14.028 1.00 94.75 87 ARG A N 1
ATOM 706 C CA . ARG A 1 87 ? 6.778 -9.739 15.036 1.00 94.75 87 ARG A CA 1
ATOM 707 C C . ARG A 1 87 ? 5.564 -8.900 14.654 1.00 94.75 87 ARG A C 1
ATOM 709 O O . ARG A 1 87 ? 4.716 -8.676 15.507 1.00 94.75 87 ARG A O 1
ATOM 716 N N . ASP A 1 88 ? 5.480 -8.493 13.394 1.00 94.06 88 ASP A N 1
ATOM 717 C CA . ASP A 1 88 ? 4.395 -7.666 12.873 1.00 94.06 88 ASP A CA 1
ATOM 718 C C . ASP A 1 88 ? 3.047 -8.405 12.967 1.00 94.06 88 ASP A C 1
ATOM 720 O O . ASP A 1 88 ? 2.078 -7.846 13.476 1.00 94.06 88 ASP A O 1
ATOM 724 N N . ILE A 1 89 ? 3.010 -9.698 12.610 1.00 94.38 89 ILE A N 1
ATOM 725 C CA . ILE A 1 89 ? 1.834 -10.568 12.798 1.00 94.38 89 ILE A CA 1
ATOM 726 C C . ILE A 1 89 ? 1.418 -10.603 14.268 1.00 94.38 89 ILE A C 1
ATOM 728 O O . ILE A 1 89 ? 0.252 -10.381 14.584 1.00 94.38 89 ILE A O 1
ATOM 732 N N . LYS A 1 90 ? 2.367 -10.844 15.181 1.00 95.69 90 LYS A N 1
ATOM 733 C CA . LYS A 1 90 ? 2.073 -10.897 16.617 1.00 95.69 90 LYS A CA 1
ATOM 734 C C . LYS A 1 90 ? 1.537 -9.562 17.143 1.00 95.69 90 LYS A C 1
ATOM 736 O O . LYS A 1 90 ? 0.653 -9.547 17.994 1.00 95.69 90 LYS A O 1
ATOM 741 N N . THR A 1 91 ? 2.070 -8.444 16.657 1.00 94.94 91 THR A N 1
ATOM 742 C CA . THR A 1 91 ? 1.583 -7.110 17.015 1.00 94.94 91 THR A CA 1
ATOM 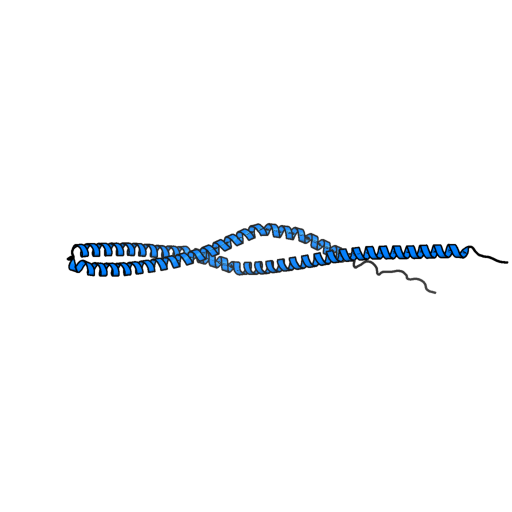743 C C . THR A 1 91 ? 0.150 -6.894 16.531 1.00 94.94 91 THR A C 1
ATOM 745 O O . THR A 1 91 ? -0.671 -6.434 17.319 1.00 94.94 91 THR A O 1
ATOM 748 N N . LEU A 1 92 ? -0.170 -7.257 15.285 1.00 96.44 92 LEU A N 1
ATOM 749 C CA . LEU A 1 92 ? -1.526 -7.134 14.738 1.00 96.44 92 LEU A CA 1
ATOM 750 C C . LEU A 1 92 ? -2.530 -8.027 15.473 1.00 96.44 92 LEU A C 1
ATOM 752 O O . LEU A 1 92 ? -3.589 -7.539 15.854 1.00 96.44 92 LEU A O 1
ATOM 756 N N . GLN A 1 93 ? -2.163 -9.274 15.775 1.00 95.94 93 GLN A N 1
ATOM 757 C CA . GLN A 1 93 ? -2.980 -10.166 16.608 1.00 95.94 93 GLN A CA 1
ATOM 758 C C . GLN A 1 93 ? -3.269 -9.547 17.981 1.00 95.94 93 GLN A C 1
ATOM 760 O O . GLN A 1 93 ? -4.406 -9.549 18.437 1.00 95.94 93 GLN A O 1
ATOM 765 N N . GLY A 1 94 ? -2.266 -8.931 18.615 1.00 96.75 94 GLY A N 1
ATOM 766 C CA . GLY A 1 94 ? -2.467 -8.234 19.886 1.00 96.75 94 GLY A CA 1
ATOM 767 C C . GLY A 1 94 ? -3.385 -7.007 19.790 1.00 96.75 94 GLY A C 1
ATOM 768 O O . GLY A 1 94 ? -4.001 -6.635 20.786 1.00 96.75 94 GLY A O 1
ATOM 769 N N . TYR A 1 95 ? -3.488 -6.358 18.625 1.00 96.38 95 TYR A N 1
ATOM 770 C CA . TYR A 1 95 ? -4.494 -5.315 18.396 1.00 96.38 95 TYR A CA 1
ATOM 771 C C . TYR A 1 95 ? -5.892 -5.906 18.204 1.00 96.38 95 TYR A C 1
ATOM 773 O O . TYR A 1 95 ? -6.843 -5.354 18.749 1.00 96.38 95 TYR A O 1
ATOM 781 N N . GLU A 1 96 ? -6.019 -7.011 17.466 1.00 94.94 96 GLU A N 1
ATOM 782 C CA . GLU A 1 96 ? -7.292 -7.720 17.277 1.00 94.94 96 GLU A CA 1
ATOM 783 C C . GLU A 1 96 ? -7.872 -8.185 18.618 1.00 94.94 96 GLU A C 1
ATOM 785 O O . GLU A 1 96 ? -9.009 -7.846 18.930 1.00 94.94 96 GLU A O 1
ATOM 790 N N . GLU A 1 97 ? -7.062 -8.827 19.465 1.00 97.31 97 GLU A N 1
ATOM 791 C CA . GLU A 1 97 ? -7.472 -9.254 20.811 1.00 97.31 97 GLU A CA 1
ATOM 792 C C . GLU A 1 97 ? -7.984 -8.076 21.658 1.00 97.31 97 GLU A C 1
ATOM 794 O O . GLU A 1 97 ? -9.056 -8.149 22.259 1.00 97.31 97 GLU A O 1
ATOM 799 N N . LYS A 1 98 ? -7.263 -6.947 21.666 1.00 97.25 98 LYS A N 1
ATOM 800 C CA . LYS A 1 98 ? -7.679 -5.742 22.408 1.00 97.25 98 LYS A CA 1
ATOM 801 C C . LYS A 1 98 ? -8.960 -5.119 21.864 1.00 97.25 98 LYS A C 1
ATOM 803 O O . LYS A 1 98 ? -9.742 -4.566 22.636 1.00 97.25 98 LYS A O 1
ATOM 808 N N . LEU A 1 99 ? -9.154 -5.144 20.546 1.00 97.00 99 LEU A N 1
ATOM 809 C CA . LEU A 1 99 ? -10.372 -4.638 19.918 1.00 97.00 99 LEU A CA 1
ATOM 810 C C . LEU A 1 99 ? -11.572 -5.515 20.280 1.00 97.00 99 LEU A C 1
ATOM 812 O O . LEU A 1 99 ? -12.619 -4.969 20.625 1.00 97.00 99 LEU A O 1
ATOM 816 N N . ASP A 1 100 ? -11.404 -6.837 20.281 1.00 96.88 100 ASP A N 1
ATOM 817 C CA . ASP A 1 100 ? -12.437 -7.785 20.708 1.00 96.88 100 ASP A CA 1
ATOM 818 C C . ASP A 1 100 ? -12.797 -7.598 22.191 1.00 96.88 100 ASP A C 1
ATOM 820 O O . ASP A 1 100 ? -13.978 -7.541 22.549 1.00 96.88 100 ASP A O 1
ATOM 824 N N . GLU A 1 101 ? -11.795 -7.430 23.060 1.00 97.31 101 GLU A N 1
ATOM 825 C CA . GLU A 1 101 ? -12.001 -7.111 24.478 1.00 97.31 101 GLU A CA 1
ATOM 826 C C . GLU A 1 101 ? -12.767 -5.793 24.659 1.00 97.31 101 GLU A C 1
ATOM 828 O O . GLU A 1 101 ? -13.725 -5.730 25.437 1.00 97.31 101 GLU A O 1
ATOM 833 N N . LYS A 1 102 ? -12.391 -4.744 23.916 1.00 96.62 102 LYS A N 1
ATOM 834 C CA . LYS A 1 102 ? -13.073 -3.445 23.974 1.00 96.62 102 LYS A CA 1
ATOM 835 C C . LYS A 1 102 ? -14.503 -3.506 23.454 1.00 96.62 102 LYS A C 1
ATOM 837 O O . LYS A 1 102 ? -15.385 -2.894 24.051 1.00 96.62 102 LYS A O 1
ATOM 842 N N . GLU A 1 103 ? -14.759 -4.254 22.388 1.00 96.81 103 GLU A N 1
ATOM 843 C CA . GLU A 1 103 ? -16.109 -4.481 21.867 1.00 96.81 103 GLU A CA 1
ATOM 844 C C . GLU A 1 103 ? -16.992 -5.179 22.915 1.00 96.81 103 GLU A C 1
ATOM 846 O O . GLU A 1 103 ? -18.134 -4.777 23.159 1.00 96.81 103 GLU A O 1
ATOM 851 N N . ALA A 1 104 ? -16.447 -6.188 23.601 1.00 97.38 104 ALA A N 1
ATOM 852 C CA . ALA A 1 104 ? -17.142 -6.864 24.689 1.00 97.38 104 ALA A CA 1
ATOM 853 C C . ALA A 1 104 ? -17.415 -5.925 25.879 1.00 97.38 104 ALA A C 1
ATOM 855 O O . ALA A 1 104 ? -18.512 -5.961 26.446 1.00 97.38 104 ALA A O 1
ATOM 856 N N . GLU A 1 105 ? -16.458 -5.063 26.240 1.00 97.50 105 GLU A N 1
ATOM 857 C CA . GLU A 1 105 ? -16.617 -4.060 27.300 1.00 97.50 105 GLU A CA 1
ATOM 858 C C . GLU A 1 105 ? -17.717 -3.043 26.964 1.00 97.50 105 GLU A C 1
ATOM 860 O O . GLU A 1 105 ? -18.598 -2.800 27.793 1.00 97.50 105 GLU A O 1
ATOM 865 N N . ILE A 1 106 ? -17.712 -2.504 25.741 1.00 97.00 106 ILE A N 1
ATOM 866 C CA . ILE A 1 106 ? -18.735 -1.579 25.229 1.00 97.00 106 ILE A CA 1
ATOM 867 C C . ILE A 1 106 ? -20.120 -2.213 25.340 1.00 97.00 106 ILE A C 1
ATOM 869 O O . ILE A 1 106 ? -21.035 -1.620 25.914 1.00 97.00 106 ILE A O 1
ATOM 873 N N . LYS A 1 107 ? -20.264 -3.454 24.868 1.00 97.75 107 LYS A N 1
ATOM 874 C CA . LYS A 1 107 ? -21.533 -4.184 24.912 1.00 97.75 107 LYS A CA 1
ATOM 875 C C . LYS A 1 107 ? -21.998 -4.464 26.343 1.00 97.75 107 LYS A C 1
ATOM 877 O O . LYS A 1 107 ? -23.183 -4.350 26.654 1.00 97.75 107 LYS A O 1
ATOM 882 N N . ALA A 1 108 ? -21.078 -4.827 27.236 1.00 97.94 108 ALA A N 1
ATOM 883 C CA . ALA A 1 108 ? -21.395 -5.046 28.645 1.00 97.94 108 ALA A CA 1
ATOM 884 C C . ALA A 1 108 ? -21.834 -3.746 29.339 1.00 97.94 108 ALA A C 1
ATOM 886 O O . ALA A 1 108 ? -22.778 -3.759 30.133 1.00 97.94 108 ALA A O 1
ATOM 887 N N . LEU A 1 109 ? -21.175 -2.627 29.032 1.00 97.44 109 LEU A N 1
ATOM 888 C CA . LEU A 1 109 ? -21.521 -1.309 29.554 1.00 97.44 109 LEU A CA 1
ATOM 889 C C . LEU A 1 109 ? -22.895 -0.849 29.052 1.00 97.44 109 LEU A C 1
ATOM 891 O O . LEU A 1 109 ? -23.711 -0.380 29.846 1.00 97.44 109 LEU A O 1
ATOM 895 N N . GLU A 1 110 ? -23.172 -1.035 27.763 1.00 96.69 110 GLU A N 1
ATOM 896 C CA . GLU A 1 110 ? -24.466 -0.728 27.158 1.00 96.69 110 GLU A CA 1
ATOM 897 C C . GLU A 1 110 ? -25.600 -1.506 27.838 1.00 96.69 110 GLU A C 1
ATOM 899 O O . GLU A 1 110 ? -26.598 -0.911 28.256 1.00 96.69 110 GLU A O 1
ATOM 904 N N . ASN A 1 111 ? -25.416 -2.815 28.037 1.00 97.44 111 ASN A N 1
ATOM 905 C CA . ASN A 1 111 ? -26.384 -3.657 28.741 1.00 97.44 111 ASN A CA 1
ATOM 906 C C . ASN A 1 111 ? -26.652 -3.147 30.164 1.00 97.44 111 ASN A C 1
ATOM 908 O O . ASN A 1 111 ? -27.811 -2.987 30.547 1.00 97.44 111 ASN A O 1
ATOM 912 N N . ARG A 1 112 ? -25.600 -2.807 30.922 1.00 97.38 112 ARG A N 1
ATOM 913 C CA . ARG A 1 112 ? -25.738 -2.259 32.284 1.00 97.38 112 ARG A CA 1
ATOM 914 C C . ARG A 1 112 ? -26.512 -0.946 32.309 1.00 97.38 112 ARG A C 1
ATOM 916 O O . ARG A 1 112 ? -27.368 -0.758 33.171 1.00 97.38 112 ARG A O 1
ATOM 923 N N . TYR A 1 113 ? -26.238 -0.029 31.382 1.00 96.94 113 TYR A N 1
ATOM 924 C CA . TYR A 1 113 ? -26.994 1.221 31.311 1.00 96.94 113 TYR A CA 1
ATOM 925 C C . TYR A 1 113 ? -28.457 0.986 30.943 1.00 96.94 113 TYR A C 1
ATOM 927 O O . TYR A 1 113 ? -29.330 1.628 31.522 1.00 96.94 113 TYR A O 1
ATOM 935 N N . ASN A 1 114 ? -28.741 0.062 30.024 1.00 95.19 114 ASN A N 1
ATOM 936 C CA . ASN A 1 114 ? -30.113 -0.272 29.653 1.00 95.19 114 ASN A CA 1
ATOM 937 C C . ASN A 1 114 ? -30.888 -0.864 30.846 1.00 95.19 114 ASN A C 1
ATOM 939 O O . ASN A 1 114 ? -32.011 -0.434 31.111 1.00 95.19 114 ASN A O 1
ATOM 943 N N . GLU A 1 115 ? -30.277 -1.763 31.624 1.00 96.50 115 GLU A N 1
ATOM 944 C CA . GLU A 1 115 ? -30.852 -2.282 32.876 1.00 96.50 115 GLU A CA 1
ATOM 945 C C . GLU A 1 115 ? -31.136 -1.161 33.889 1.00 96.50 115 GLU A C 1
ATOM 947 O O . GLU A 1 115 ? -32.239 -1.077 34.433 1.00 96.50 115 GLU A O 1
ATOM 952 N N . LEU A 1 116 ? -30.174 -0.258 34.111 1.00 95.56 116 LEU A N 1
ATOM 953 C CA . LEU A 1 116 ? -30.343 0.876 35.023 1.00 95.56 116 LEU A CA 1
ATOM 954 C C . LEU A 1 116 ? -31.471 1.809 34.574 1.00 95.56 116 LEU A C 1
ATOM 956 O O . LEU A 1 116 ? -32.286 2.218 35.399 1.00 95.56 116 LEU A O 1
ATOM 960 N N . ILE A 1 117 ? -31.563 2.117 33.278 1.00 94.75 117 ILE A N 1
ATOM 961 C CA . ILE A 1 117 ? -32.635 2.952 32.720 1.00 94.75 117 ILE A CA 1
ATOM 962 C C . ILE A 1 117 ? -34.002 2.315 32.977 1.00 94.75 117 ILE A C 1
ATOM 964 O O . ILE A 1 117 ? -34.921 3.021 33.386 1.00 94.75 117 ILE A O 1
ATOM 968 N N . HIS A 1 118 ? -34.131 0.996 32.808 1.00 93.31 118 HIS A N 1
ATOM 969 C CA . HIS A 1 118 ? -35.379 0.283 33.086 1.00 93.31 118 HIS A CA 1
ATOM 970 C C . HIS A 1 118 ? -35.800 0.329 34.560 1.00 93.31 118 HIS A C 1
ATOM 972 O O . HIS A 1 118 ? -36.995 0.337 34.845 1.00 93.31 118 HIS A O 1
ATOM 978 N N . MET A 1 119 ? -34.844 0.384 35.491 1.00 95.00 119 MET A N 1
ATOM 979 C CA . MET A 1 119 ? -35.114 0.479 36.932 1.00 95.00 119 MET A CA 1
ATOM 980 C C . MET A 1 119 ? -35.274 1.925 37.434 1.00 95.00 119 MET A C 1
ATOM 982 O O . MET A 1 119 ? -35.668 2.137 38.581 1.00 95.00 119 MET A O 1
ATOM 986 N N . THR A 1 120 ? -34.966 2.924 36.602 1.00 93.88 120 THR A N 1
ATOM 987 C CA . THR A 1 120 ? -34.961 4.342 36.985 1.00 93.88 120 THR A CA 1
ATOM 988 C C . THR A 1 120 ? -36.323 4.995 36.706 1.00 93.88 120 THR A C 1
ATOM 990 O O . THR A 1 120 ? -36.877 4.797 35.619 1.00 93.88 120 THR A O 1
ATOM 993 N N . PRO A 1 121 ? -36.868 5.817 37.627 1.00 94.94 121 PRO A N 1
ATOM 994 C CA . PRO A 1 121 ? -38.093 6.581 37.386 1.00 94.94 121 PRO A CA 1
ATOM 995 C C . PRO A 1 121 ? -38.000 7.462 36.132 1.00 94.94 121 PRO A C 1
ATOM 997 O O . PRO A 1 121 ? -36.968 8.086 35.888 1.00 94.94 121 PRO A O 1
ATOM 1000 N N . GLU A 1 122 ? -39.090 7.582 35.369 1.00 92.88 122 GLU A N 1
ATOM 1001 C CA . GLU A 1 122 ? -39.123 8.296 34.076 1.00 92.88 122 GLU A CA 1
ATOM 1002 C C . GLU A 1 122 ? -38.570 9.725 34.141 1.00 92.88 122 GLU A C 1
ATOM 1004 O O . GLU A 1 122 ? -37.838 10.141 33.244 1.00 92.88 122 GLU A O 1
ATOM 1009 N N . ALA A 1 123 ? -38.835 10.447 35.235 1.00 91.44 123 ALA A N 1
ATOM 1010 C CA . ALA A 1 123 ? -38.337 11.807 35.445 1.00 91.44 123 ALA A CA 1
ATOM 1011 C C . ALA A 1 123 ? -36.796 11.914 35.438 1.00 91.44 123 ALA A C 1
ATOM 1013 O O . ALA A 1 123 ? -36.266 12.969 35.107 1.00 91.44 123 ALA A O 1
ATOM 1014 N N . GLN A 1 124 ? -36.080 10.835 35.778 1.00 92.25 124 GLN A N 1
ATOM 1015 C CA . GLN A 1 124 ? -34.612 10.777 35.846 1.00 92.25 124 GLN A CA 1
ATOM 1016 C C . GLN A 1 124 ? -33.979 10.022 34.664 1.00 92.25 124 GLN A C 1
ATOM 1018 O O . GLN A 1 124 ? -32.767 10.098 34.453 1.00 92.25 124 GLN A O 1
ATOM 1023 N N . GLN A 1 125 ? -34.772 9.318 33.847 1.00 91.81 125 GLN A N 1
ATOM 1024 C CA . GLN A 1 125 ? -34.249 8.550 32.710 1.00 91.81 125 GLN A CA 1
ATOM 1025 C C . GLN A 1 125 ? -33.547 9.428 31.667 1.00 91.81 125 GLN A C 1
ATOM 1027 O O . GLN A 1 125 ? -32.621 8.961 31.007 1.00 91.81 125 GLN A O 1
ATOM 1032 N N . GLY A 1 126 ? -33.969 10.687 31.507 1.00 94.38 126 GLY A N 1
ATOM 1033 C CA . GLY A 1 126 ? -33.346 11.624 30.568 1.00 94.38 126 GLY A CA 1
ATOM 1034 C C . GLY A 1 126 ? -31.877 11.902 30.898 1.00 94.38 126 GLY A C 1
ATOM 1035 O O . GLY A 1 126 ? -31.020 11.777 30.025 1.00 94.38 126 GLY A O 1
ATOM 1036 N N . GLU A 1 127 ? -31.575 12.210 32.161 1.00 94.31 127 GLU A N 1
ATOM 1037 C CA . GLU A 1 127 ? -30.204 12.450 32.632 1.00 94.31 127 GLU A CA 1
ATOM 1038 C C . GLU A 1 127 ? -29.351 11.183 32.515 1.00 94.31 127 GLU A C 1
ATOM 1040 O O . GLU A 1 127 ? -28.230 11.225 32.009 1.00 94.31 127 GLU A O 1
ATOM 1045 N N . LEU A 1 128 ? -29.908 10.029 32.896 1.00 94.88 128 LEU A N 1
ATOM 1046 C CA . LEU A 1 128 ? -29.197 8.755 32.811 1.00 94.88 128 LEU A CA 1
ATOM 1047 C C . LEU A 1 128 ? -28.875 8.357 31.359 1.00 94.88 128 LEU A C 1
ATOM 1049 O O . LEU A 1 128 ? -27.787 7.843 31.095 1.00 94.88 128 LEU A O 1
ATOM 1053 N N . ARG A 1 129 ? -29.769 8.645 30.402 1.00 95.31 129 ARG A N 1
ATOM 1054 C CA . ARG A 1 129 ? -29.498 8.462 28.963 1.00 95.31 129 ARG A CA 1
ATOM 1055 C C . ARG A 1 129 ? -28.349 9.348 28.488 1.00 95.31 129 ARG A C 1
ATOM 1057 O O . ARG A 1 129 ? -27.485 8.857 27.775 1.00 95.31 129 ARG A O 1
ATOM 1064 N N . GLN A 1 130 ? -28.281 10.605 28.929 1.00 96.19 130 GLN A N 1
ATOM 1065 C CA . GLN A 1 130 ? -27.161 11.489 28.580 1.00 96.19 130 GLN A CA 1
ATOM 1066 C C . GLN A 1 130 ? -25.826 10.975 29.138 1.00 96.19 130 GLN A C 1
ATOM 1068 O O . GLN A 1 130 ? -24.811 11.013 28.443 1.00 96.19 130 GLN A O 1
ATOM 1073 N N . VAL A 1 131 ? -25.820 10.466 30.376 1.00 96.31 131 VAL A N 1
ATOM 1074 C CA . VAL A 1 131 ? -24.622 9.862 30.985 1.00 96.31 131 VAL A CA 1
ATOM 1075 C C . VAL A 1 131 ? -24.186 8.617 30.212 1.00 96.31 131 VAL A C 1
ATOM 1077 O O . VAL A 1 131 ? -23.001 8.494 29.897 1.00 96.31 131 VAL A O 1
ATOM 1080 N N . ARG A 1 132 ? -25.1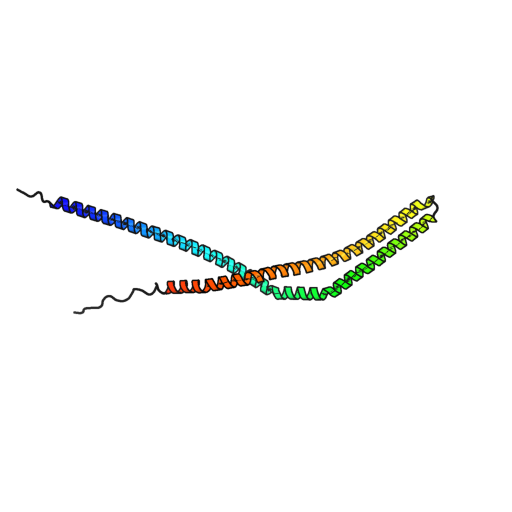32 7.737 29.850 1.00 96.12 132 ARG A N 1
ATOM 1081 C CA . ARG A 1 132 ? -24.870 6.582 28.980 1.00 96.12 132 ARG A CA 1
ATOM 1082 C C . ARG A 1 132 ? -24.252 7.029 27.663 1.00 96.12 132 ARG A C 1
ATOM 1084 O O . ARG A 1 132 ? -23.184 6.546 27.317 1.00 96.12 132 ARG A O 1
ATOM 1091 N N . ASP A 1 133 ? -24.897 7.941 26.944 1.00 96.81 133 ASP A N 1
ATOM 1092 C CA . ASP A 1 133 ? -24.459 8.353 25.607 1.00 96.81 133 ASP A CA 1
ATOM 1093 C C . ASP A 1 133 ? -23.051 8.959 25.648 1.00 96.81 133 ASP A C 1
ATOM 1095 O O . ASP A 1 133 ? -22.217 8.657 24.796 1.00 96.81 133 ASP A O 1
ATOM 1099 N N . LYS A 1 134 ? -22.740 9.737 26.694 1.00 97.38 134 LYS A N 1
ATOM 1100 C CA . LYS A 1 134 ? -21.391 10.263 26.922 1.00 97.38 134 LYS A CA 1
ATOM 1101 C C . LYS A 1 134 ? -20.370 9.154 27.194 1.00 97.38 134 LYS A C 1
ATOM 1103 O O . LYS A 1 134 ? -19.286 9.187 26.622 1.00 97.38 134 LYS A O 1
ATOM 1108 N N . ALA A 1 135 ? -20.699 8.186 28.050 1.00 96.38 135 ALA A N 1
ATOM 1109 C CA . ALA A 1 135 ? -19.807 7.068 28.358 1.00 96.38 135 ALA A CA 1
ATOM 1110 C C . ALA A 1 135 ? -19.563 6.172 27.131 1.00 96.38 135 ALA A C 1
ATOM 1112 O O . ALA A 1 135 ? -18.426 5.782 26.872 1.00 96.38 135 ALA A O 1
ATOM 1113 N N . MET A 1 136 ? -20.614 5.899 26.353 1.00 96.88 136 MET A N 1
ATOM 1114 C CA . MET A 1 136 ? -20.526 5.144 25.103 1.00 96.88 136 MET A CA 1
ATOM 1115 C C . MET A 1 136 ? -19.663 5.875 24.078 1.00 96.88 136 MET A C 1
ATOM 1117 O O . MET A 1 136 ? -18.816 5.249 23.452 1.00 96.88 136 MET A O 1
ATOM 1121 N N . LEU A 1 137 ? -19.812 7.199 23.952 1.00 97.19 137 LEU A N 1
ATOM 1122 C CA . LEU A 1 137 ? -18.974 8.001 23.064 1.00 97.19 137 LEU A CA 1
ATOM 1123 C C . LEU A 1 137 ? -17.489 7.904 23.437 1.00 97.19 137 LEU A C 1
ATOM 1125 O O . LEU A 1 137 ? -16.663 7.710 22.553 1.00 97.19 137 LEU A O 1
ATOM 1129 N N . THR A 1 138 ? -17.147 8.002 24.724 1.00 96.31 138 THR A N 1
ATOM 1130 C CA . THR A 1 138 ? -15.754 7.862 25.179 1.00 96.31 138 THR A CA 1
ATOM 1131 C C . THR A 1 138 ? -15.194 6.475 24.864 1.00 96.31 138 THR A C 1
ATOM 1133 O O . THR A 1 138 ? -14.114 6.374 24.295 1.00 96.31 138 THR A O 1
ATOM 1136 N N . MET A 1 139 ? -15.943 5.404 25.138 1.00 95.62 139 MET A N 1
ATOM 1137 C CA . MET A 1 139 ? -15.481 4.051 24.808 1.00 95.62 139 MET A CA 1
ATOM 1138 C C . MET A 1 139 ? -15.327 3.831 23.297 1.00 95.62 139 MET A C 1
ATOM 1140 O O . MET A 1 139 ? -14.404 3.146 22.856 1.00 95.62 139 MET A O 1
ATOM 1144 N N . GLN A 1 140 ? -16.213 4.427 22.496 1.00 95.94 140 GLN A N 1
ATOM 1145 C CA . GLN A 1 140 ? -16.121 4.373 21.042 1.00 95.94 140 GLN A CA 1
ATOM 1146 C C . GLN A 1 140 ? -14.859 5.090 20.540 1.00 95.94 140 GLN A C 1
ATOM 1148 O O . GLN A 1 140 ? -14.178 4.568 19.661 1.00 95.94 140 GLN A O 1
ATOM 1153 N N . GLN A 1 141 ? -14.518 6.242 21.126 1.00 96.50 141 GLN A N 1
ATOM 1154 C CA . GLN A 1 141 ? -13.293 6.982 20.812 1.00 96.50 141 GLN A CA 1
ATOM 1155 C C . GLN A 1 141 ? -12.034 6.173 21.145 1.00 96.50 141 GLN A C 1
ATOM 1157 O O . GLN A 1 141 ? -11.139 6.087 20.306 1.00 96.50 141 GLN A O 1
ATOM 1162 N N . ASP A 1 142 ? -11.992 5.518 22.308 1.00 95.44 142 ASP A N 1
ATOM 1163 C CA . ASP A 1 142 ?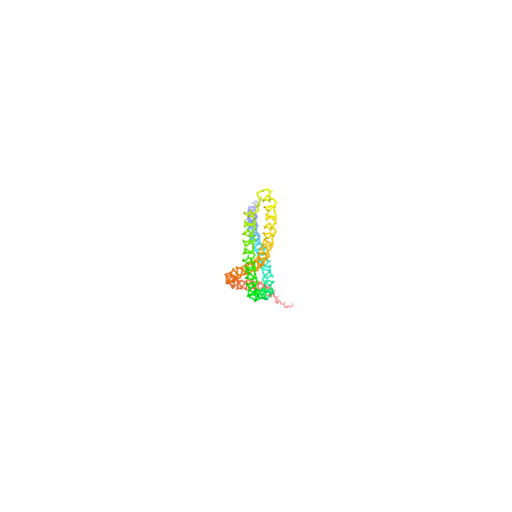 -10.872 4.647 22.694 1.00 95.44 142 ASP A CA 1
ATOM 1164 C C . ASP A 1 142 ? -10.695 3.483 21.696 1.00 95.44 142 ASP A C 1
ATOM 1166 O O . ASP A 1 142 ? -9.582 3.128 21.301 1.00 95.44 142 ASP A O 1
ATOM 1170 N N . ARG A 1 143 ? -11.806 2.886 21.243 1.00 96.50 143 ARG A N 1
ATOM 1171 C CA . ARG A 1 143 ? -11.799 1.824 20.224 1.00 96.50 143 ARG A CA 1
ATOM 1172 C C . ARG A 1 143 ? -11.330 2.336 18.862 1.00 96.50 143 ARG A C 1
ATOM 1174 O O . ARG A 1 143 ? -10.594 1.639 18.161 1.00 96.50 143 ARG A O 1
ATOM 1181 N N . GLU A 1 144 ? -11.748 3.535 18.468 1.00 96.69 144 GLU A N 1
ATOM 1182 C CA . GLU A 1 144 ? -11.291 4.180 17.234 1.00 96.69 144 GLU A CA 1
ATOM 1183 C C . GLU A 1 144 ? -9.793 4.496 17.274 1.00 96.69 144 GLU A C 1
ATOM 1185 O O . GLU A 1 144 ? -9.114 4.339 16.260 1.00 96.69 144 GLU A O 1
ATOM 1190 N N . GLU A 1 145 ? -9.255 4.887 18.430 1.00 96.69 145 GLU A N 1
ATOM 1191 C CA . GLU A 1 145 ? -7.816 5.088 18.617 1.00 96.69 145 GLU A CA 1
ATOM 1192 C C . GLU A 1 145 ? -7.038 3.781 18.413 1.00 96.69 145 GLU A C 1
ATOM 1194 O O . GLU A 1 145 ? -6.118 3.738 17.595 1.00 96.69 145 GLU A O 1
ATOM 1199 N N . LEU A 1 146 ? -7.473 2.685 19.046 1.00 96.00 146 LEU A N 1
ATOM 1200 C CA . LEU A 1 146 ? -6.879 1.356 18.838 1.00 96.00 146 LEU A CA 1
ATOM 1201 C C . LEU A 1 146 ? -6.952 0.901 17.375 1.00 96.00 146 LEU A C 1
ATOM 1203 O O . LEU A 1 146 ? -5.997 0.328 16.847 1.00 96.00 146 LEU A O 1
ATOM 1207 N N . THR A 1 147 ? -8.081 1.167 16.718 1.00 96.56 147 THR A N 1
ATOM 1208 C CA . THR A 1 147 ? -8.283 0.849 15.298 1.00 96.56 147 THR A CA 1
ATOM 1209 C C . THR A 1 147 ? -7.292 1.622 14.433 1.00 96.56 147 THR A C 1
ATOM 1211 O O . THR A 1 147 ? -6.631 1.037 13.579 1.00 96.56 147 THR A O 1
ATOM 1214 N N . ARG A 1 148 ? -7.120 2.921 14.702 1.00 97.19 148 ARG A N 1
ATOM 1215 C CA . ARG A 1 148 ? -6.172 3.776 13.982 1.00 97.19 148 ARG A CA 1
ATOM 1216 C C . ARG A 1 148 ? -4.731 3.304 14.159 1.00 97.19 148 ARG A C 1
ATOM 1218 O O . ARG A 1 148 ? -3.977 3.285 13.193 1.00 97.19 148 ARG A O 1
ATOM 1225 N N . ASP A 1 149 ? -4.344 2.902 15.364 1.00 95.81 149 ASP A N 1
ATOM 1226 C CA . ASP A 1 149 ? -2.996 2.395 15.636 1.00 95.81 149 ASP A CA 1
ATOM 1227 C C . ASP A 1 149 ? -2.696 1.083 14.900 1.00 95.81 149 ASP A C 1
ATOM 1229 O O . ASP A 1 149 ? -1.601 0.903 14.345 1.00 95.81 149 ASP A O 1
ATOM 1233 N N . ARG A 1 150 ? -3.681 0.181 14.849 1.00 96.62 150 ARG A N 1
ATOM 1234 C CA . ARG A 1 150 ? -3.611 -1.032 14.031 1.00 96.62 150 ARG A CA 1
ATOM 1235 C C . ARG A 1 150 ? -3.465 -0.674 12.553 1.00 96.62 150 ARG A C 1
ATOM 1237 O O . ARG A 1 150 ? -2.555 -1.181 11.902 1.00 96.62 150 ARG A O 1
ATOM 1244 N N . ASP A 1 151 ? -4.309 0.215 12.040 1.00 96.62 151 ASP A N 1
ATOM 1245 C CA . ASP A 1 151 ? -4.324 0.586 10.621 1.00 96.62 151 ASP A CA 1
ATOM 1246 C C . ASP A 1 151 ? -3.013 1.269 10.203 1.00 96.62 151 ASP A C 1
ATOM 1248 O O . ASP A 1 151 ? -2.434 0.912 9.181 1.00 96.62 151 ASP A O 1
ATOM 1252 N N . ASN A 1 152 ? -2.452 2.135 11.052 1.00 96.38 152 ASN A N 1
ATOM 1253 C CA . ASN A 1 152 ? -1.118 2.717 10.860 1.00 96.38 152 ASN A CA 1
ATOM 1254 C C . ASN A 1 152 ? -0.012 1.649 10.778 1.00 96.38 152 ASN A C 1
ATOM 1256 O O . ASN A 1 152 ? 1.016 1.839 10.121 1.00 96.38 152 ASN A O 1
ATOM 1260 N N . THR A 1 153 ? -0.168 0.539 11.505 1.00 94.19 153 THR A N 1
ATOM 1261 C CA . THR A 1 153 ? 0.774 -0.586 11.458 1.00 94.19 153 THR A CA 1
ATOM 1262 C C . THR A 1 153 ? 0.618 -1.364 10.153 1.00 94.19 153 THR A C 1
ATOM 1264 O O . THR A 1 153 ? 1.625 -1.680 9.519 1.00 94.19 153 THR A O 1
ATOM 1267 N N . VAL A 1 154 ? -0.621 -1.613 9.722 1.00 96.12 154 VAL A N 1
ATOM 1268 C CA . VAL A 1 154 ? -0.932 -2.257 8.437 1.00 96.12 154 VAL A CA 1
ATOM 1269 C C . VAL A 1 154 ? -0.385 -1.436 7.269 1.00 96.12 154 VAL A C 1
ATOM 1271 O O . VAL A 1 154 ? 0.338 -1.984 6.442 1.00 96.12 154 VAL A O 1
ATOM 1274 N N . GLU A 1 155 ? -0.614 -0.123 7.249 1.00 96.38 155 GLU A N 1
ATOM 1275 C CA . GLU A 1 155 ? -0.142 0.770 6.182 1.00 96.38 155 GLU A CA 1
ATOM 1276 C C . GLU A 1 155 ? 1.384 0.694 6.004 1.00 96.38 155 GLU A C 1
ATOM 1278 O O . GLU A 1 155 ? 1.891 0.571 4.889 1.00 96.38 155 GLU A O 1
ATOM 1283 N N . LYS A 1 156 ? 2.146 0.675 7.106 1.00 92.62 156 LYS A N 1
ATOM 1284 C CA . LYS A 1 156 ? 3.613 0.523 7.054 1.00 92.62 156 LYS A CA 1
ATOM 1285 C C . LYS A 1 156 ? 4.049 -0.821 6.472 1.00 92.62 156 LYS A C 1
ATOM 1287 O O . LYS A 1 156 ? 5.100 -0.898 5.831 1.00 92.62 156 LYS A O 1
ATOM 1292 N N . ILE A 1 157 ? 3.295 -1.887 6.733 1.00 92.75 157 ILE A N 1
ATOM 1293 C CA . ILE A 1 157 ? 3.570 -3.221 6.186 1.00 92.75 157 ILE A CA 1
ATOM 1294 C C . ILE A 1 157 ? 3.264 -3.232 4.686 1.00 92.75 157 ILE A C 1
ATOM 1296 O O . ILE A 1 157 ? 4.087 -3.706 3.902 1.00 92.75 157 ILE A O 1
ATOM 1300 N N . GLU A 1 158 ? 2.130 -2.661 4.280 1.00 92.62 158 GLU A N 1
ATOM 1301 C CA . GLU A 1 158 ? 1.731 -2.541 2.877 1.00 92.62 158 GLU A CA 1
ATOM 1302 C C . GLU A 1 158 ? 2.724 -1.704 2.068 1.00 92.62 158 GLU A C 1
ATOM 1304 O O . GLU A 1 158 ? 3.132 -2.123 0.986 1.00 92.62 158 GLU A O 1
ATOM 1309 N N . GLU A 1 159 ? 3.196 -0.578 2.610 1.00 91.62 159 GLU A N 1
ATOM 1310 C CA . GLU A 1 159 ? 4.206 0.257 1.957 1.00 91.62 159 GLU A CA 1
ATOM 1311 C C . GLU A 1 159 ? 5.496 -0.534 1.688 1.00 91.62 159 GLU A C 1
ATOM 1313 O O . GLU A 1 159 ? 6.052 -0.497 0.585 1.00 91.62 159 GLU A O 1
ATOM 1318 N N . ARG A 1 160 ? 5.978 -1.287 2.686 1.00 88.88 160 ARG A N 1
ATOM 1319 C CA . ARG A 1 160 ? 7.167 -2.139 2.531 1.00 88.88 160 ARG A CA 1
ATOM 1320 C C . ARG A 1 160 ? 6.935 -3.232 1.497 1.00 88.88 160 ARG A C 1
ATOM 1322 O O . ARG A 1 160 ? 7.800 -3.450 0.650 1.00 88.88 160 ARG A O 1
ATOM 1329 N N . ASN A 1 161 ? 5.775 -3.879 1.533 1.00 89.44 161 ASN A N 1
ATOM 1330 C CA . ASN A 1 161 ? 5.430 -4.933 0.590 1.00 89.44 161 ASN A CA 1
ATOM 1331 C C . ASN A 1 161 ? 5.336 -4.404 -0.852 1.00 89.44 161 ASN A C 1
ATOM 1333 O O . ASN A 1 161 ? 5.923 -4.991 -1.759 1.00 89.44 161 ASN A O 1
ATOM 1337 N N . GLY A 1 162 ? 4.703 -3.247 -1.062 1.00 87.94 162 GLY A N 1
ATOM 1338 C CA . GLY A 1 162 ? 4.603 -2.606 -2.375 1.00 87.94 162 GLY A CA 1
ATOM 1339 C C . GLY A 1 162 ? 5.967 -2.215 -2.953 1.00 87.94 162 GLY A C 1
ATOM 1340 O O . GLY A 1 162 ? 6.215 -2.386 -4.148 1.00 87.94 162 GLY A O 1
ATOM 1341 N N . ARG A 1 163 ? 6.910 -1.768 -2.109 1.00 85.81 163 ARG A N 1
ATOM 1342 C CA . ARG A 1 163 ? 8.304 -1.532 -2.536 1.00 85.81 163 ARG A CA 1
ATOM 1343 C C . ARG A 1 163 ? 8.980 -2.821 -3.017 1.00 85.81 163 ARG A C 1
ATOM 1345 O O . ARG A 1 163 ? 9.688 -2.793 -4.022 1.00 85.81 163 ARG A O 1
ATOM 1352 N N . ILE A 1 164 ? 8.763 -3.942 -2.327 1.00 85.75 164 ILE A N 1
ATOM 1353 C CA . ILE A 1 164 ? 9.317 -5.252 -2.706 1.00 85.75 164 ILE A CA 1
ATOM 1354 C C . ILE A 1 164 ? 8.704 -5.746 -4.019 1.00 85.75 164 ILE A C 1
ATOM 1356 O O . ILE A 1 164 ? 9.431 -6.207 -4.899 1.00 85.75 164 ILE A O 1
ATOM 1360 N N . GLU A 1 165 ? 7.391 -5.602 -4.189 1.00 87.31 165 GLU A N 1
ATOM 1361 C CA . GLU A 1 165 ? 6.700 -5.960 -5.428 1.00 87.31 165 GLU A CA 1
ATOM 1362 C C . GLU A 1 165 ? 7.222 -5.145 -6.620 1.00 87.31 165 GLU A C 1
ATOM 1364 O O . GLU A 1 165 ? 7.583 -5.713 -7.654 1.00 87.31 165 GLU A O 1
ATOM 1369 N N . GLY A 1 166 ? 7.362 -3.825 -6.454 1.00 83.81 166 GLY A N 1
ATOM 1370 C CA . GLY A 1 166 ? 7.927 -2.944 -7.478 1.00 83.81 166 GLY A CA 1
ATOM 1371 C C . GLY A 1 166 ? 9.347 -3.346 -7.893 1.00 83.81 166 GLY A C 1
ATOM 1372 O O . GLY A 1 166 ? 9.661 -3.368 -9.088 1.00 83.81 166 GLY A O 1
ATOM 1373 N N . LEU A 1 167 ? 10.192 -3.735 -6.929 1.00 82.88 167 LEU A N 1
ATOM 1374 C CA . LEU A 1 167 ? 11.521 -4.290 -7.210 1.00 82.88 167 LEU A CA 1
ATOM 1375 C C . LEU A 1 167 ? 11.434 -5.610 -7.987 1.00 82.88 167 LEU A C 1
ATOM 1377 O O . LEU A 1 167 ? 12.167 -5.794 -8.959 1.00 82.88 167 LEU A O 1
ATOM 1381 N N . GLY A 1 168 ? 10.519 -6.504 -7.609 1.00 82.94 168 GLY A N 1
ATOM 1382 C CA . GLY A 1 168 ? 10.275 -7.761 -8.318 1.00 82.94 168 GLY A CA 1
ATOM 1383 C C . GLY A 1 168 ? 9.905 -7.547 -9.789 1.00 82.94 168 GLY A C 1
ATOM 1384 O O . GLY A 1 168 ? 10.494 -8.175 -10.671 1.00 82.94 168 GLY A O 1
ATOM 1385 N N . VAL A 1 169 ? 8.999 -6.606 -10.072 1.00 81.88 169 VAL A N 1
ATOM 1386 C CA . VAL A 1 169 ? 8.599 -6.243 -11.444 1.00 81.88 169 VAL A CA 1
ATOM 1387 C C . VAL A 1 169 ? 9.777 -5.680 -12.241 1.00 81.88 169 VAL A C 1
ATOM 1389 O O . VAL A 1 169 ? 9.994 -6.075 -13.390 1.00 81.88 169 VAL A O 1
ATOM 1392 N N . ALA A 1 170 ? 10.563 -4.778 -11.647 1.00 78.44 170 ALA A N 1
ATOM 1393 C CA . ALA A 1 170 ? 11.730 -4.193 -12.306 1.00 78.44 170 ALA A CA 1
ATOM 1394 C C . ALA A 1 170 ? 12.789 -5.255 -12.651 1.00 78.44 170 ALA A C 1
ATOM 1396 O O . ALA A 1 170 ? 13.317 -5.270 -13.767 1.00 78.44 170 ALA A O 1
ATOM 1397 N N . LEU A 1 171 ? 13.058 -6.182 -11.725 1.00 79.44 171 LEU A N 1
ATOM 1398 C CA . LEU A 1 171 ? 13.968 -7.306 -11.951 1.00 79.44 171 LEU A CA 1
ATOM 1399 C C . LEU A 1 171 ? 13.447 -8.256 -13.038 1.00 79.44 171 LEU A C 1
ATOM 1401 O O . LEU A 1 171 ? 14.233 -8.710 -13.869 1.00 79.44 171 LEU A O 1
ATOM 1405 N N . GLY A 1 172 ? 12.135 -8.512 -13.077 1.00 80.19 172 GLY A N 1
ATOM 1406 C CA . GLY A 1 172 ? 11.491 -9.299 -14.131 1.00 80.19 172 GLY A CA 1
ATOM 1407 C C . GLY A 1 172 ? 11.724 -8.710 -15.525 1.00 80.19 172 GLY A C 1
ATOM 1408 O O . GLY A 1 172 ? 12.247 -9.396 -16.399 1.00 80.19 172 GLY A O 1
ATOM 1409 N N . ARG A 1 173 ? 11.454 -7.410 -15.704 1.00 79.12 173 ARG A N 1
ATOM 1410 C CA . ARG A 1 173 ? 11.693 -6.705 -16.979 1.00 79.12 173 ARG A CA 1
ATOM 1411 C C . ARG A 1 173 ? 13.165 -6.719 -17.391 1.00 79.12 173 ARG A C 1
ATOM 1413 O O . ARG A 1 173 ? 13.486 -6.936 -18.554 1.00 79.12 173 ARG A O 1
ATOM 1420 N N . SER A 1 174 ? 14.071 -6.509 -16.435 1.00 76.12 174 SER A N 1
ATOM 1421 C CA . SER A 1 174 ? 15.516 -6.572 -16.692 1.00 76.12 174 SER A CA 1
ATOM 1422 C C . SER A 1 174 ? 15.941 -7.956 -17.195 1.00 76.12 174 SER A C 1
ATOM 1424 O O . SER A 1 174 ? 16.687 -8.068 -18.169 1.00 76.12 174 SER A O 1
ATOM 1426 N N . ARG A 1 175 ? 15.411 -9.023 -16.584 1.00 77.75 175 ARG A N 1
ATOM 1427 C CA . ARG A 1 175 ? 15.675 -10.408 -16.991 1.00 77.75 175 ARG A CA 1
ATOM 1428 C C . ARG A 1 175 ? 15.210 -10.704 -18.420 1.00 77.75 175 ARG A C 1
ATOM 1430 O O . ARG A 1 175 ? 15.876 -11.481 -19.099 1.00 77.75 175 ARG A O 1
ATOM 1437 N N . GLU A 1 176 ? 14.105 -10.112 -18.862 1.00 83.00 176 GLU A N 1
ATOM 1438 C CA . GLU A 1 176 ? 13.564 -10.290 -20.218 1.00 83.00 176 GLU A CA 1
ATOM 1439 C C . GLU A 1 176 ? 14.382 -9.550 -21.285 1.00 83.00 176 GLU A C 1
ATOM 1441 O O . GLU A 1 176 ? 14.642 -10.111 -22.345 1.00 83.00 176 GLU A O 1
ATOM 1446 N N . LEU A 1 177 ? 14.837 -8.327 -20.996 1.00 77.38 177 LEU A N 1
ATOM 1447 C CA . LEU A 1 177 ? 15.535 -7.472 -21.969 1.00 77.38 177 LEU A CA 1
ATOM 1448 C C . LEU A 1 177 ? 17.044 -7.755 -22.077 1.00 77.38 177 LEU A C 1
ATOM 1450 O O . LEU A 1 177 ? 17.658 -7.517 -23.117 1.00 77.38 177 LEU A O 1
ATOM 1454 N N . MET A 1 178 ? 17.666 -8.264 -21.010 1.00 78.56 178 MET A N 1
ATOM 1455 C CA . MET A 1 178 ? 19.105 -8.559 -20.968 1.00 78.56 178 MET A CA 1
ATOM 1456 C C . MET A 1 178 ? 19.594 -9.486 -22.102 1.00 78.56 178 MET A C 1
ATOM 1458 O O . MET A 1 178 ? 20.622 -9.173 -22.706 1.00 78.56 178 MET A O 1
ATOM 1462 N N . PRO A 1 179 ? 18.916 -10.606 -22.429 1.00 83.19 179 PRO A N 1
ATOM 1463 C CA . PRO A 1 179 ? 19.328 -11.482 -23.525 1.00 83.19 179 PRO A CA 1
ATOM 1464 C C . PRO A 1 179 ? 19.346 -10.791 -24.893 1.00 83.19 179 PRO A C 1
ATOM 1466 O O . PRO A 1 179 ? 20.299 -10.987 -25.646 1.00 83.19 179 PRO A O 1
ATOM 1469 N N . GLU A 1 180 ? 18.336 -9.970 -25.197 1.00 82.19 180 GLU A N 1
ATOM 1470 C CA . GLU A 1 180 ? 18.252 -9.222 -26.460 1.00 82.19 180 GLU A CA 1
ATOM 1471 C C . GLU A 1 180 ? 19.404 -8.221 -26.579 1.00 82.19 180 GLU A C 1
ATOM 1473 O O . GLU A 1 180 ? 20.132 -8.225 -27.571 1.00 82.19 180 GLU A O 1
ATOM 1478 N N . LEU A 1 181 ? 19.658 -7.451 -25.515 1.00 79.12 181 LEU A N 1
ATOM 1479 C CA . LEU A 1 181 ? 20.774 -6.506 -25.464 1.00 79.12 181 LEU A CA 1
ATOM 1480 C C . LEU A 1 181 ? 22.132 -7.202 -25.655 1.00 79.12 181 LEU A C 1
ATOM 1482 O O . LEU A 1 181 ? 22.988 -6.713 -26.393 1.00 79.12 181 LEU A O 1
ATOM 1486 N N . ILE A 1 182 ? 22.345 -8.347 -24.996 1.00 78.06 182 ILE A N 1
ATOM 1487 C CA . ILE A 1 182 ? 23.579 -9.133 -25.143 1.00 78.06 182 ILE A CA 1
ATOM 1488 C C . ILE A 1 182 ? 23.753 -9.594 -26.594 1.00 78.06 182 ILE A C 1
ATOM 1490 O O . ILE A 1 182 ? 24.864 -9.550 -27.126 1.00 78.06 182 ILE A O 1
ATOM 1494 N N . GLU A 1 183 ? 22.678 -10.046 -27.233 1.00 85.25 183 GLU A N 1
ATOM 1495 C CA . GLU A 1 183 ? 22.713 -10.532 -28.609 1.00 85.25 183 GLU A CA 1
ATOM 1496 C C . GLU A 1 183 ? 22.988 -9.406 -29.616 1.00 85.25 183 GLU A C 1
ATOM 1498 O O . GLU A 1 183 ? 23.809 -9.565 -30.524 1.00 85.25 183 GLU A O 1
ATOM 1503 N N . ASP A 1 184 ? 22.388 -8.234 -29.422 1.00 81.56 184 ASP A N 1
ATOM 1504 C CA . ASP A 1 184 ? 22.639 -7.065 -30.266 1.00 81.56 184 ASP A CA 1
ATOM 1505 C C . ASP A 1 184 ? 24.082 -6.561 -30.136 1.00 81.56 184 ASP A C 1
ATOM 1507 O O . ASP A 1 184 ? 24.745 -6.290 -31.144 1.00 81.56 184 ASP A O 1
ATOM 1511 N N . LEU A 1 185 ? 24.628 -6.533 -28.915 1.00 76.94 185 LEU A N 1
ATOM 1512 C CA . LEU A 1 185 ? 26.034 -6.191 -28.681 1.00 76.94 185 LEU A CA 1
ATOM 1513 C C . LEU A 1 185 ? 26.990 -7.193 -29.346 1.00 76.94 185 LEU A C 1
ATOM 1515 O O . LEU A 1 185 ? 27.997 -6.785 -29.934 1.00 76.94 185 LEU A O 1
ATOM 1519 N N . LYS A 1 186 ? 26.669 -8.495 -29.321 1.00 81.56 186 LYS A N 1
ATOM 1520 C CA . LYS A 1 186 ? 27.449 -9.528 -30.027 1.00 81.56 186 LYS A CA 1
ATOM 1521 C C . LYS A 1 186 ? 27.461 -9.312 -31.538 1.00 81.56 186 LYS A C 1
ATOM 1523 O O . LYS A 1 186 ? 28.511 -9.488 -32.151 1.00 81.56 186 LYS A O 1
ATOM 1528 N N . LYS A 1 187 ? 26.333 -8.916 -32.139 1.00 85.00 187 LYS A N 1
ATOM 1529 C CA . LYS A 1 187 ? 26.231 -8.632 -33.584 1.00 85.00 187 LYS A CA 1
ATOM 1530 C C . LYS A 1 187 ? 26.965 -7.354 -33.991 1.00 85.00 187 LYS A C 1
ATOM 1532 O O . LYS A 1 187 ? 27.459 -7.268 -35.116 1.00 85.00 187 LYS A O 1
ATOM 1537 N N . LEU A 1 188 ? 27.031 -6.363 -33.103 1.00 78.50 188 LEU A N 1
ATOM 1538 C CA . LEU A 1 188 ? 27.678 -5.077 -33.367 1.00 78.50 188 LEU A CA 1
ATOM 1539 C C . LEU A 1 188 ? 29.210 -5.144 -33.243 1.00 78.50 188 LEU A C 1
ATOM 1541 O O . LEU A 1 188 ? 29.923 -4.539 -34.043 1.00 78.50 188 LEU A O 1
ATOM 1545 N N . ALA A 1 189 ? 29.722 -5.910 -32.275 1.00 76.81 189 ALA A N 1
ATOM 1546 C CA . ALA A 1 189 ? 31.152 -6.024 -31.989 1.00 76.81 189 ALA A CA 1
ATOM 1547 C C . ALA A 1 189 ? 32.060 -6.402 -33.189 1.00 76.81 189 ALA A C 1
ATOM 1549 O O . ALA A 1 189 ? 33.141 -5.818 -33.294 1.00 76.81 189 ALA A O 1
ATOM 1550 N N . PRO A 1 190 ? 31.710 -7.352 -34.083 1.00 80.19 190 PRO A N 1
ATOM 1551 C CA . PRO A 1 190 ? 32.528 -7.651 -35.262 1.00 80.19 190 PRO A CA 1
ATOM 1552 C C . PRO A 1 190 ? 32.461 -6.538 -36.316 1.00 80.19 190 PRO A C 1
ATOM 1554 O O . PRO A 1 190 ? 33.501 -6.134 -36.820 1.00 80.19 190 PRO A O 1
ATOM 1557 N N . LYS A 1 191 ? 31.282 -5.948 -36.559 1.00 77.56 191 LYS A N 1
ATOM 1558 C CA . LYS A 1 191 ? 31.116 -4.862 -37.544 1.00 77.56 191 LYS A CA 1
ATOM 1559 C C . LYS A 1 191 ? 31.976 -3.637 -37.221 1.00 77.56 191 LYS A C 1
ATOM 1561 O O . LYS A 1 191 ? 32.489 -2.988 -38.122 1.00 77.56 191 LYS A O 1
ATOM 1566 N N . LEU A 1 192 ? 32.154 -3.329 -35.934 1.00 69.19 192 LEU A N 1
ATOM 1567 C CA . LEU A 1 192 ? 33.051 -2.256 -35.495 1.00 69.19 192 LEU A CA 1
ATOM 1568 C C . LEU A 1 192 ? 34.534 -2.595 -35.711 1.00 69.19 192 LEU A C 1
ATOM 1570 O O . LEU A 1 192 ? 35.316 -1.694 -36.007 1.00 69.19 192 LEU A O 1
ATOM 1574 N N . ARG A 1 193 ? 34.928 -3.872 -35.597 1.00 70.56 193 ARG A N 1
ATOM 1575 C CA . ARG A 1 193 ? 36.303 -4.306 -35.897 1.00 70.56 193 ARG A CA 1
ATOM 1576 C C . ARG A 1 193 ? 36.618 -4.201 -37.384 1.00 70.56 193 ARG A C 1
ATOM 1578 O O . ARG A 1 193 ? 37.699 -3.733 -37.721 1.00 70.56 193 ARG A O 1
ATOM 1585 N N . ASP A 1 194 ? 35.678 -4.577 -38.246 1.00 68.25 194 ASP A N 1
ATOM 1586 C CA . ASP A 1 194 ? 35.871 -4.539 -39.701 1.00 68.25 194 ASP A CA 1
ATOM 1587 C C . ASP A 1 194 ? 36.074 -3.095 -40.197 1.00 68.25 194 ASP A C 1
ATOM 1589 O O . ASP A 1 194 ? 37.040 -2.805 -40.900 1.00 68.25 194 ASP A O 1
ATOM 1593 N N . VAL A 1 195 ? 35.266 -2.146 -39.704 1.00 61.28 195 VAL A N 1
ATOM 1594 C CA . VAL A 1 195 ? 35.428 -0.706 -39.998 1.00 61.28 195 VAL A CA 1
ATOM 1595 C C . VAL A 1 195 ? 36.784 -0.160 -39.522 1.00 61.28 195 VAL A C 1
ATOM 1597 O O . VAL A 1 195 ? 37.368 0.722 -40.155 1.00 61.28 195 VAL A O 1
ATOM 1600 N N . GLN A 1 196 ? 37.310 -0.668 -38.405 1.00 55.19 196 GLN A N 1
ATOM 1601 C CA . GLN A 1 196 ? 38.608 -0.246 -37.878 1.00 55.19 196 GLN A CA 1
ATOM 1602 C C . GLN A 1 196 ? 39.785 -0.787 -38.712 1.00 55.19 196 GLN A C 1
ATOM 1604 O O . GLN A 1 196 ? 40.819 -0.124 -38.799 1.00 55.19 196 GLN A O 1
ATOM 1609 N N . MET A 1 197 ? 39.623 -1.948 -39.355 1.00 51.28 197 MET A N 1
ATOM 1610 C CA . MET A 1 197 ? 40.627 -2.555 -40.239 1.00 51.28 197 MET A CA 1
ATOM 1611 C C . MET A 1 197 ? 40.658 -1.905 -41.630 1.00 51.28 197 MET A C 1
ATOM 1613 O O . MET A 1 197 ? 41.745 -1.674 -42.160 1.00 51.28 197 MET A O 1
ATOM 1617 N N . ASP A 1 198 ? 39.503 -1.539 -42.192 1.00 49.62 198 ASP A N 1
ATOM 1618 C CA . ASP A 1 198 ? 39.428 -0.888 -43.510 1.00 49.62 198 ASP A CA 1
ATOM 1619 C C . ASP A 1 198 ? 40.071 0.512 -43.506 1.00 49.62 198 ASP A C 1
ATOM 1621 O O . ASP A 1 198 ? 40.799 0.871 -44.430 1.00 49.62 198 ASP A O 1
ATOM 1625 N N . ASN A 1 199 ? 39.929 1.269 -42.411 1.00 49.44 199 ASN A N 1
ATOM 1626 C CA . ASN A 1 199 ? 40.579 2.579 -42.251 1.00 49.44 199 ASN A CA 1
ATOM 1627 C C . ASN A 1 199 ? 42.108 2.504 -42.060 1.00 49.44 199 ASN A C 1
ATOM 1629 O O . ASN A 1 199 ? 42.797 3.512 -42.227 1.00 49.44 199 ASN A O 1
ATOM 1633 N N . SER A 1 200 ? 42.663 1.341 -41.694 1.00 50.47 200 SER A N 1
ATOM 1634 C CA . SER A 1 200 ? 44.111 1.173 -41.494 1.00 50.47 200 SER A CA 1
ATOM 1635 C C . SER A 1 200 ? 44.867 0.890 -42.797 1.00 50.47 200 SER A C 1
ATOM 1637 O O . SER A 1 200 ? 46.084 1.086 -42.845 1.00 50.47 200 SER A O 1
ATOM 1639 N N . ASN A 1 201 ? 44.179 0.432 -43.845 1.00 47.97 201 ASN A N 1
ATOM 1640 C CA . ASN A 1 201 ? 44.825 -0.030 -45.076 1.00 47.97 201 ASN A CA 1
ATOM 1641 C C . ASN A 1 201 ? 44.962 1.062 -46.151 1.00 47.97 201 ASN A C 1
ATOM 1643 O O . ASN A 1 201 ? 45.803 0.922 -47.035 1.00 47.97 201 ASN A O 1
ATOM 1647 N N . ASP A 1 202 ? 44.242 2.181 -46.032 1.00 47.25 202 ASP A N 1
ATOM 1648 C CA . ASP A 1 202 ? 44.319 3.297 -46.994 1.00 47.25 202 ASP A CA 1
ATOM 1649 C C . ASP A 1 202 ? 45.424 4.330 -46.680 1.00 47.25 202 ASP A C 1
ATOM 1651 O O . ASP A 1 202 ? 45.681 5.232 -47.475 1.00 47.25 202 ASP A O 1
ATOM 1655 N N . SER A 1 203 ? 46.136 4.201 -45.550 1.00 46.28 203 SER A N 1
ATOM 1656 C CA . SER A 1 203 ? 47.128 5.201 -45.102 1.00 46.28 203 SER A CA 1
ATOM 1657 C C . SER A 1 203 ? 48.598 4.861 -45.424 1.00 46.28 203 SER A C 1
ATOM 1659 O O . SER A 1 203 ? 49.498 5.627 -45.090 1.00 46.28 203 SER A O 1
ATOM 1661 N N . THR A 1 204 ? 48.895 3.733 -46.087 1.00 42.75 204 THR A N 1
ATOM 1662 C CA . THR A 1 204 ? 50.296 3.334 -46.389 1.00 42.75 204 THR A CA 1
ATOM 1663 C C . THR A 1 204 ? 50.651 3.213 -47.876 1.00 42.75 204 THR A C 1
ATOM 1665 O O . THR A 1 204 ? 51.769 2.827 -48.219 1.00 42.75 204 THR A O 1
ATOM 1668 N N . GLY A 1 205 ? 49.763 3.621 -48.784 1.00 46.62 205 GLY A N 1
ATOM 1669 C CA . GLY A 1 205 ? 50.040 3.631 -50.219 1.00 46.62 205 GLY A CA 1
ATOM 1670 C C . GLY A 1 205 ? 50.569 4.975 -50.727 1.00 46.62 205 GLY A C 1
ATOM 1671 O O . GLY A 1 205 ? 49.813 5.936 -50.820 1.00 46.62 205 GLY A O 1
ATOM 1672 N N . THR A 1 206 ? 51.808 4.982 -51.232 1.00 42.94 206 THR A N 1
ATOM 1673 C CA . THR A 1 206 ? 52.354 5.930 -52.239 1.00 42.94 206 THR A CA 1
ATOM 1674 C C . THR A 1 206 ? 53.217 7.115 -51.773 1.00 42.94 206 THR A C 1
ATOM 1676 O O . THR A 1 206 ? 52.994 8.238 -52.205 1.00 42.94 206 THR A O 1
ATOM 1679 N N . ILE A 1 207 ? 54.309 6.879 -51.032 1.00 44.28 207 ILE A N 1
ATOM 1680 C CA . ILE A 1 207 ? 55.550 7.663 -51.245 1.00 44.28 207 ILE A CA 1
ATOM 1681 C C . ILE A 1 207 ? 56.763 6.723 -51.178 1.00 44.28 207 ILE A C 1
ATOM 1683 O O . ILE A 1 207 ? 57.450 6.631 -50.163 1.00 44.28 207 ILE A O 1
ATOM 1687 N N . ARG A 1 208 ? 57.038 6.004 -52.273 1.00 37.53 208 ARG A N 1
ATOM 1688 C CA . ARG A 1 208 ? 58.386 5.494 -52.552 1.00 37.53 208 ARG A CA 1
ATOM 1689 C C . ARG A 1 208 ? 58.629 5.346 -54.058 1.00 37.53 208 ARG A C 1
ATOM 1691 O O . ARG A 1 208 ? 57.947 4.580 -54.725 1.00 37.53 208 ARG A O 1
ATOM 1698 N N . ASP A 1 209 ? 59.640 6.081 -54.511 1.00 41.25 209 ASP A N 1
ATOM 1699 C CA . ASP A 1 209 ? 60.557 5.795 -55.621 1.00 41.25 209 ASP A CA 1
ATOM 1700 C C . ASP A 1 209 ? 60.080 5.853 -57.087 1.00 41.25 209 ASP A C 1
ATOM 1702 O O . ASP A 1 209 ? 59.721 4.852 -57.693 1.00 41.25 209 ASP A O 1
ATOM 1706 N N . THR A 1 210 ? 60.325 7.013 -57.710 1.00 41.41 210 THR A N 1
ATOM 1707 C CA . THR A 1 210 ? 60.935 7.160 -59.053 1.00 41.41 210 THR A CA 1
ATOM 1708 C C . THR A 1 210 ? 61.742 8.471 -59.017 1.00 41.41 210 THR A C 1
ATOM 1710 O O . THR A 1 210 ? 61.172 9.488 -58.647 1.00 41.41 210 THR A O 1
ATOM 1713 N N . HIS A 1 211 ? 63.029 8.623 -59.328 1.00 39.81 211 HIS A N 1
ATOM 1714 C CA . HIS A 1 211 ? 64.020 7.798 -60.001 1.00 39.81 211 HIS A CA 1
ATOM 1715 C C . HIS A 1 211 ? 65.422 8.300 -59.593 1.00 39.81 211 HIS A C 1
ATOM 1717 O O . HIS A 1 211 ? 65.685 9.502 -59.588 1.00 39.81 211 HIS A O 1
ATOM 1723 N N . ARG A 1 212 ? 66.328 7.364 -59.302 1.00 39.16 212 ARG A N 1
ATOM 1724 C CA . ARG A 1 212 ? 67.788 7.533 -59.357 1.00 39.16 212 ARG A CA 1
ATOM 1725 C C . ARG A 1 212 ? 68.251 7.239 -60.789 1.00 39.16 212 ARG A C 1
ATOM 1727 O O . ARG A 1 212 ? 67.683 6.327 -61.382 1.00 39.16 212 ARG A O 1
ATOM 1734 N N . GLU A 1 213 ? 69.294 7.961 -61.232 1.00 44.28 213 GLU A N 1
ATOM 1735 C CA . GLU A 1 213 ? 70.204 7.777 -62.396 1.00 44.28 213 GLU A CA 1
ATOM 1736 C C . GLU A 1 213 ? 70.216 9.004 -63.345 1.00 44.28 213 GLU A C 1
ATOM 1738 O O . GLU A 1 213 ? 69.162 9.448 -63.768 1.00 44.28 213 GLU A O 1
ATOM 1743 N N . ARG A 1 214 ? 71.342 9.634 -63.731 1.00 38.38 214 ARG A N 1
ATOM 1744 C CA . ARG A 1 214 ? 72.738 9.172 -63.883 1.00 38.38 214 ARG A CA 1
ATOM 1745 C C . ARG A 1 214 ? 73.766 10.283 -63.627 1.00 38.38 214 ARG A C 1
ATOM 1747 O O . ARG A 1 214 ? 73.529 11.442 -63.946 1.00 38.38 214 ARG A O 1
ATOM 1754 N N . HIS A 1 215 ? 74.928 9.861 -63.130 1.00 41.19 215 HIS A N 1
ATOM 1755 C CA . HIS A 1 215 ? 76.211 10.554 -63.258 1.00 41.19 215 HIS A CA 1
ATOM 1756 C C . HIS A 1 215 ? 76.662 10.618 -64.727 1.00 41.19 215 HIS A C 1
ATOM 1758 O O . HIS A 1 215 ? 76.592 9.605 -65.427 1.00 41.19 215 HIS A O 1
ATOM 1764 N N . ASN A 1 216 ? 77.161 11.778 -65.154 1.00 47.41 216 ASN A N 1
ATOM 1765 C CA . ASN A 1 216 ? 78.565 12.009 -65.528 1.00 47.41 216 ASN A CA 1
ATOM 1766 C C . ASN A 1 216 ? 78.820 13.513 -65.632 1.00 47.41 216 ASN A C 1
ATOM 1768 O O . ASN A 1 216 ? 78.005 14.192 -66.292 1.00 47.41 216 ASN A O 1
#

Secondary structure (DSSP, 8-state):
-----THHHHHHHHHHHHHHHHHHHHHHHHHHHHHHHHHHHHHHHHHHHHHHHHHHHHHHHHHHHHHHHHHHHHHHHHHHHHHHHHHHHHHHHHHHHHHHHHHHHHHHHHHHHHHHHHHS-HHHHHHHHHHHHHHHHHHHHHHHHHHHHHHHHHHHHHHHHHHHHHHHHHHHHHHHHHHHHHHHHHHHHHHHHHHHHHHHHTTS-S----------

Sequence (216 aa):
MNHNGPDNYVRNHALQDYQMHLMLLEQQKKRRLLMAKEALKEQDTALQTITSVLNQLNIVHISVKELLANLPTYFQNIEDFKSSIPRDIKTLQGYEEKLDEKEAEIKALENRYNELIHMTPEAQQGELRQVRDKAMLTMQQDREELTRDRDNTVEKIEERNGRIEGLGVALGRSRELMPELIEDLKKLAPKLRDVQMDNSNDSTGTIRDTHRERHN